Protein AF-A0A7G2D467-F1 (afdb_monomer_lite)

Foldseek 3Di:
DPPPVLVVLVVVCCVPPVDDDWAQAFPPPRQDRPQARSVPGDHDDPPDDDPVDPDDDPDRDRDRPPPPFDFPDDDDDAFKWFFQDWDADPPQGIWTWIFGLAQRWIFIFDFDDDDHDGLDMFTDDPDDGPTTPHTPDTDAPVPDDPSSVVCQLVSLLVSCVVPFVLVLLCLLPFAADPVGTPLVLFPPDDPVLVVQSVVVSVVDRDDGQVSCCVRRVDNSSNRVSVSSVCCRHVVDQEDAGHDDRRDPRHDYDDSD

Sequence (256 aa):
MGHSKEFGRSLRAYREFGISGQRKRCSTCLWYLNGFCLKWDGKRKPNHWCSSYSRKPQGVRFIVNNPAAKPCGPKMYEEYGYILDVIADRESGVIAQIIGESYFKLFEVSIIGESISVGDRVYIGKENRDVVQYIRRTIHYENLTKNSKFWLPFVLGNIVRNQEEIFIKFFNTVGQLPTKHGLLLLAKVQMRDLDKFLEERQKRPFESYFDIIMRTGIPVIDAITNRIILEIAKKPRYYLFVRPKDCTKMKMINFY

InterPro domains:
  IPR007003 Protein of unknown function DUF655 [PF04919] (79-243)
  IPR007003 Protein of unknown function DUF655 [PTHR40734] (74-245)
  IPR012340 Nucleic acid-binding, OB-fold [G3DSA:2.40.50.140] (78-139)

Organism: NCBI:txid2016373

Secondary structure (DSSP, 8-state):
--THHHHHHHHHHHHHH---S-----TTTS-EETTEETTTTEE--TTPPPTT-SS--TT-------------SS-PPPSEEEEEEEEEETTTEEEEEEEESSS--EEEEEE-SS---TT-EEE-SSS--SSEEEEEEE--GGGS-HHHHHHHHHHHHHHHHHTHHHHHHHHHH--B-SSSBGGGGSTT--HHHHHHHHHHHHHS---SHHHHHHHH---HHHHHHHHHHHHHHH--SEESSSPPS--SS-EE----

Structure (mmCIF, N/CA/C/O backbone):
data_AF-A0A7G2D467-F1
#
_entry.id   AF-A0A7G2D467-F1
#
loop_
_atom_site.group_PDB
_atom_site.id
_atom_site.type_symbol
_atom_site.label_atom_id
_atom_site.label_alt_id
_atom_site.label_comp_id
_atom_site.label_asym_id
_atom_site.label_entity_id
_atom_site.label_seq_id
_atom_site.pdbx_PDB_ins_code
_atom_site.Cartn_x
_atom_site.Cartn_y
_atom_site.Cartn_z
_atom_site.occupancy
_atom_site.B_iso_or_equiv
_atom_site.auth_seq_id
_atom_site.auth_comp_id
_atom_site.auth_asym_id
_atom_site.auth_atom_id
_atom_site.pdbx_PDB_model_num
ATOM 1 N N . MET A 1 1 ? 5.719 -50.866 23.170 1.00 36.03 1 MET A N 1
ATOM 2 C CA . MET A 1 1 ? 5.673 -49.833 24.233 1.00 36.03 1 MET A CA 1
ATOM 3 C C . MET A 1 1 ? 7.063 -49.216 24.391 1.00 36.03 1 MET A C 1
ATOM 5 O O . MET A 1 1 ? 7.920 -49.841 24.993 1.00 36.03 1 MET A O 1
ATOM 9 N N . GLY A 1 2 ? 7.339 -48.049 23.798 1.00 32.72 2 GLY A N 1
ATOM 10 C CA . GLY A 1 2 ? 8.699 -47.470 23.825 1.00 32.72 2 GLY A CA 1
ATOM 11 C C . GLY A 1 2 ? 8.817 -46.009 23.376 1.00 32.72 2 GLY A C 1
ATOM 12 O O . GLY A 1 2 ? 9.694 -45.301 23.854 1.00 32.72 2 GLY A O 1
ATOM 13 N N . HIS A 1 3 ? 7.888 -45.509 22.556 1.00 28.86 3 HIS A N 1
ATOM 14 C CA . HIS A 1 3 ? 7.965 -44.148 22.006 1.00 28.86 3 HIS A CA 1
ATOM 15 C C . HIS A 1 3 ? 7.498 -43.015 22.942 1.00 28.86 3 HIS A C 1
ATOM 17 O O . HIS A 1 3 ? 7.785 -41.850 22.679 1.00 28.86 3 HIS A O 1
ATOM 23 N N . SER A 1 4 ? 6.832 -43.308 24.066 1.00 30.27 4 SER A N 1
ATOM 24 C CA . SER A 1 4 ? 6.330 -42.264 24.981 1.00 30.27 4 SER A CA 1
ATOM 25 C C . SER A 1 4 ? 7.395 -41.686 25.925 1.00 30.27 4 SER A C 1
ATOM 27 O O . SER A 1 4 ? 7.228 -40.579 26.437 1.00 30.27 4 SER A O 1
ATOM 29 N N . LYS A 1 5 ? 8.521 -42.384 26.138 1.00 35.81 5 LYS A N 1
ATOM 30 C CA . LYS A 1 5 ? 9.594 -41.919 27.039 1.00 35.81 5 LYS A CA 1
ATOM 31 C C . LYS A 1 5 ? 10.546 -40.907 26.385 1.00 35.81 5 LYS A C 1
ATOM 33 O O . LYS A 1 5 ? 11.132 -40.100 27.103 1.00 35.81 5 LYS A O 1
ATOM 38 N N . GLU A 1 6 ? 10.680 -40.898 25.057 1.00 34.84 6 GLU A N 1
ATOM 39 C CA . GLU A 1 6 ? 11.572 -39.967 24.338 1.00 34.84 6 GLU A CA 1
ATOM 40 C C . GLU A 1 6 ? 11.021 -38.534 24.298 1.00 34.84 6 GLU A C 1
ATOM 42 O O . GLU A 1 6 ? 11.765 -37.573 24.506 1.00 34.84 6 GLU A O 1
ATOM 47 N N . PHE A 1 7 ? 9.703 -38.377 24.129 1.00 32.53 7 PHE A N 1
ATOM 48 C CA . PHE A 1 7 ? 9.060 -37.059 24.137 1.00 32.53 7 PHE A CA 1
ATOM 49 C C . PHE A 1 7 ? 9.117 -36.395 25.521 1.00 32.53 7 PHE A C 1
ATOM 51 O O . PHE A 1 7 ? 9.442 -35.210 25.622 1.00 32.53 7 PHE A O 1
ATOM 58 N N . GLY A 1 8 ? 8.903 -37.164 26.597 1.00 32.66 8 GLY A N 1
ATOM 59 C CA . GLY A 1 8 ? 8.933 -36.648 27.971 1.00 32.66 8 GLY A CA 1
ATOM 60 C C . GLY A 1 8 ? 10.301 -36.112 28.418 1.00 32.66 8 GLY A C 1
ATOM 61 O O . GLY A 1 8 ? 10.369 -35.131 29.158 1.00 32.66 8 GLY A O 1
ATOM 62 N N . ARG A 1 9 ? 11.404 -36.696 27.930 1.00 38.38 9 ARG A N 1
ATOM 63 C CA . ARG A 1 9 ? 12.773 -36.303 28.324 1.00 38.38 9 ARG A CA 1
ATOM 64 C C . ARG A 1 9 ? 13.219 -34.981 27.697 1.00 38.38 9 ARG A C 1
ATOM 66 O O . ARG A 1 9 ? 13.854 -34.170 28.365 1.00 38.38 9 ARG A O 1
ATOM 73 N N . SER A 1 10 ? 12.808 -34.712 26.455 1.00 42.25 10 SER A N 1
ATOM 74 C CA . SER A 1 10 ? 13.082 -33.427 25.795 1.00 42.25 10 SER A CA 1
ATOM 75 C C . SER A 1 10 ? 12.360 -32.247 26.463 1.00 42.25 10 SER A C 1
ATOM 77 O O . SER A 1 10 ? 12.925 -31.161 26.577 1.00 42.25 10 SER A O 1
ATOM 79 N N . LEU A 1 11 ? 11.149 -32.471 26.981 1.00 39.41 11 LEU A N 1
ATOM 80 C CA . LEU A 1 11 ? 10.353 -31.464 27.689 1.00 39.41 11 LEU A CA 1
ATOM 81 C C . LEU A 1 11 ? 10.931 -31.092 29.063 1.00 39.41 11 LEU A C 1
ATOM 83 O O . LEU A 1 11 ? 10.857 -29.925 29.448 1.00 39.41 11 LEU A O 1
ATOM 87 N N . ARG A 1 12 ? 11.548 -32.045 29.779 1.00 39.75 12 ARG A N 1
ATOM 88 C CA . ARG A 1 12 ? 12.189 -31.785 31.082 1.00 39.75 12 ARG A CA 1
ATOM 89 C C . ARG A 1 12 ? 13.395 -30.848 30.940 1.00 39.75 12 ARG A C 1
ATOM 91 O O . ARG A 1 12 ? 13.457 -29.840 31.634 1.00 39.75 12 ARG A O 1
ATOM 98 N N . ALA A 1 13 ? 14.258 -31.088 29.951 1.00 37.19 13 ALA A N 1
ATOM 99 C CA . ALA A 1 13 ? 15.398 -30.212 29.657 1.00 37.19 13 ALA A CA 1
ATOM 100 C C . ALA A 1 13 ? 14.976 -28.799 29.195 1.00 37.19 13 ALA A C 1
ATOM 102 O O . ALA A 1 13 ? 15.649 -27.817 29.505 1.00 37.19 13 ALA A O 1
ATOM 103 N N . TYR A 1 14 ? 13.845 -28.679 28.485 1.00 41.56 14 TYR A N 1
ATOM 104 C CA . TYR A 1 14 ? 13.273 -27.381 28.098 1.00 41.56 14 TYR A CA 1
ATOM 105 C C . TYR A 1 14 ? 12.750 -26.581 29.302 1.00 41.56 14 TYR A C 1
ATOM 107 O O . TYR A 1 14 ? 12.901 -25.360 29.322 1.00 41.56 14 TYR A O 1
ATOM 115 N N . ARG A 1 15 ? 12.144 -27.255 30.290 1.00 41.25 15 ARG A N 1
ATOM 116 C CA . ARG A 1 15 ? 11.607 -26.622 31.506 1.00 41.25 15 ARG A CA 1
ATOM 117 C C . ARG A 1 15 ? 12.688 -26.255 32.524 1.00 41.25 15 ARG A C 1
ATOM 119 O O . ARG A 1 15 ? 12.571 -25.206 33.139 1.00 41.25 15 ARG A O 1
ATOM 126 N N . GLU A 1 16 ? 13.723 -27.079 32.686 1.00 39.25 16 GLU A N 1
ATOM 127 C CA . GLU A 1 16 ? 14.750 -26.868 33.720 1.00 39.25 16 GLU A CA 1
ATOM 128 C C . GLU A 1 16 ? 15.800 -25.810 33.353 1.00 39.25 16 GLU A C 1
ATOM 130 O O . GLU A 1 16 ? 16.304 -25.132 34.242 1.00 39.25 16 GLU A O 1
ATOM 135 N N . PHE A 1 17 ? 16.127 -25.629 32.067 1.00 39.19 17 PHE A N 1
ATOM 136 C CA . PHE A 1 17 ? 17.252 -24.766 31.667 1.00 39.19 17 PHE A CA 1
ATOM 137 C C . PHE A 1 17 ? 16.860 -23.495 30.904 1.00 39.19 17 PHE A C 1
ATOM 139 O O . PHE A 1 17 ? 17.725 -22.665 30.645 1.00 39.19 17 PHE A O 1
ATOM 146 N N . GLY A 1 18 ? 15.585 -23.313 30.537 1.00 37.44 18 GLY A N 1
ATOM 147 C CA . GLY A 1 18 ? 15.086 -22.040 29.996 1.00 37.44 18 GLY A CA 1
ATOM 148 C C . GLY A 1 18 ? 15.789 -21.536 28.723 1.00 37.44 18 GLY A C 1
ATOM 149 O O . GLY A 1 18 ? 15.909 -20.330 28.527 1.00 37.44 18 GLY A O 1
ATOM 150 N N . ILE A 1 19 ? 16.276 -22.423 27.847 1.00 42.59 19 ILE A N 1
ATOM 151 C CA . ILE A 1 19 ? 17.076 -22.023 26.674 1.00 42.59 19 ILE A CA 1
ATOM 152 C C . ILE A 1 19 ? 16.222 -22.012 25.398 1.00 42.59 19 ILE A C 1
ATOM 154 O O . ILE A 1 19 ? 16.073 -23.023 24.706 1.00 42.59 19 ILE A O 1
ATOM 158 N N . SER A 1 20 ? 15.695 -20.841 25.035 1.00 39.03 20 SER A N 1
ATOM 159 C CA . SER A 1 20 ? 15.140 -20.571 23.704 1.00 39.03 20 SER A CA 1
ATOM 160 C C . SER A 1 20 ? 16.214 -19.963 22.794 1.00 39.03 20 SER A C 1
ATOM 162 O O . SER A 1 20 ? 16.404 -18.751 22.776 1.00 39.03 20 SER A O 1
ATOM 164 N N . GLY A 1 21 ? 16.917 -20.780 22.008 1.00 43.16 21 GLY A N 1
ATOM 165 C CA . GLY A 1 21 ? 17.781 -20.248 20.948 1.00 43.16 21 GLY A CA 1
ATOM 166 C C . GLY A 1 21 ? 18.977 -21.124 20.598 1.00 43.16 21 GLY A C 1
ATOM 167 O O . GLY A 1 21 ? 19.736 -21.527 21.465 1.00 43.16 21 GLY A O 1
ATOM 168 N N . GLN A 1 22 ? 19.137 -21.373 19.295 1.00 42.12 22 GLN A N 1
ATOM 169 C CA . GLN A 1 22 ? 20.261 -22.054 18.632 1.00 42.12 22 GLN A CA 1
ATOM 170 C C . GLN A 1 22 ? 20.475 -23.540 18.988 1.00 42.12 22 GLN A C 1
ATOM 172 O O . GLN A 1 22 ? 21.251 -23.920 19.859 1.00 42.12 22 GLN A O 1
ATOM 177 N N . ARG A 1 23 ? 19.836 -24.430 18.212 1.00 43.94 23 ARG A N 1
ATOM 178 C CA . ARG A 1 23 ? 20.120 -25.875 18.240 1.00 43.94 23 ARG A CA 1
ATOM 179 C C . ARG A 1 23 ? 21.421 -26.169 17.477 1.00 43.94 23 ARG A C 1
ATOM 181 O O . ARG A 1 23 ? 21.374 -26.362 16.265 1.00 43.94 23 ARG A O 1
ATOM 188 N N . LYS A 1 24 ? 22.570 -26.244 18.156 1.00 43.62 24 LYS A N 1
ATOM 189 C CA . LYS A 1 24 ? 23.800 -26.822 17.575 1.00 43.62 24 LYS A CA 1
ATOM 190 C C . LYS A 1 24 ? 23.672 -28.344 17.519 1.00 43.62 24 LYS A C 1
ATOM 192 O O . LYS A 1 24 ? 23.976 -29.001 18.504 1.00 43.62 24 LYS A O 1
ATOM 197 N N . ARG A 1 25 ? 23.218 -28.910 16.398 1.00 46.19 25 ARG A N 1
ATOM 198 C CA . ARG A 1 25 ? 23.113 -30.370 16.233 1.00 46.19 25 ARG A CA 1
ATOM 199 C C . ARG A 1 25 ? 24.411 -30.945 15.657 1.00 46.19 25 ARG A C 1
ATOM 201 O O . ARG A 1 25 ? 25.033 -30.331 14.798 1.00 46.19 25 ARG A O 1
ATOM 208 N N . CYS A 1 26 ? 24.806 -32.134 16.109 1.00 44.69 26 CYS A N 1
ATOM 209 C CA . CYS A 1 26 ? 25.861 -32.914 15.456 1.00 44.69 26 CYS A CA 1
ATOM 210 C C . CYS A 1 26 ? 25.372 -33.353 14.065 1.00 44.69 26 CYS A C 1
ATOM 212 O O . CYS A 1 26 ? 24.258 -33.867 13.959 1.00 44.69 26 CYS A O 1
ATOM 214 N N . SER A 1 27 ? 26.177 -33.166 13.017 1.00 43.97 27 SER A N 1
ATOM 215 C CA . SER A 1 27 ? 25.799 -33.481 11.628 1.00 43.97 27 SER A CA 1
ATOM 216 C C . SER A 1 27 ? 25.544 -34.972 11.386 1.00 43.97 27 SER A C 1
ATOM 218 O O . SER A 1 27 ? 24.828 -35.323 10.458 1.00 43.97 27 SER A O 1
ATOM 220 N N . THR A 1 28 ? 26.083 -35.846 12.238 1.00 41.00 28 THR A N 1
ATOM 221 C CA . THR A 1 28 ? 25.989 -37.303 12.074 1.00 41.00 28 THR A CA 1
ATOM 222 C C . THR A 1 28 ? 24.865 -37.929 12.896 1.00 41.00 28 THR A C 1
ATOM 224 O O . THR A 1 28 ? 24.264 -38.905 12.468 1.00 41.00 28 THR A O 1
ATOM 227 N N . CYS A 1 29 ? 24.573 -37.400 14.091 1.00 45.78 29 CYS A N 1
ATOM 228 C CA . CYS A 1 29 ? 23.594 -38.009 15.000 1.00 45.78 29 CYS A CA 1
ATOM 229 C C . CYS A 1 29 ? 22.490 -37.069 15.481 1.00 45.78 29 CYS A C 1
ATOM 231 O O . CYS A 1 29 ? 21.646 -37.519 16.230 1.00 45.78 29 CYS A O 1
ATOM 233 N N . LEU A 1 30 ? 22.471 -35.788 15.101 1.00 51.28 30 LEU A N 1
ATOM 234 C CA . LEU A 1 30 ? 21.409 -34.805 15.385 1.00 51.28 30 LEU A CA 1
ATOM 235 C C . LEU A 1 30 ? 21.061 -34.507 16.869 1.00 51.28 30 LEU A C 1
ATOM 237 O O . LEU A 1 30 ? 20.293 -33.578 17.115 1.00 51.28 30 LEU A O 1
ATOM 241 N N . TRP A 1 31 ? 21.645 -35.205 17.849 1.00 51.47 31 TRP A N 1
ATOM 242 C CA . TRP A 1 31 ? 21.234 -35.208 19.271 1.00 51.47 31 TRP A CA 1
ATOM 243 C C . TRP A 1 31 ? 22.213 -34.500 20.240 1.00 51.47 31 TRP A C 1
ATOM 245 O O . TRP A 1 31 ? 22.333 -34.872 21.408 1.00 51.47 31 TRP A O 1
ATOM 255 N N . TYR A 1 32 ? 22.921 -33.466 19.778 1.00 49.59 32 TYR A N 1
ATOM 256 C CA . TYR A 1 32 ? 23.753 -32.613 20.645 1.00 49.59 32 TYR A CA 1
ATOM 257 C C . TYR A 1 32 ? 23.072 -31.261 20.883 1.00 49.59 32 TYR A C 1
ATOM 259 O O . TYR A 1 32 ? 22.465 -30.713 19.964 1.00 49.59 32 TYR A O 1
ATOM 267 N N . LEU A 1 33 ? 23.156 -30.737 22.109 1.00 49.91 33 LEU A N 1
ATOM 268 C CA . LEU A 1 33 ? 22.698 -29.391 22.465 1.00 49.91 33 LEU A CA 1
ATOM 269 C C . LEU A 1 33 ? 23.623 -28.820 23.554 1.00 49.91 33 LEU A C 1
ATOM 271 O O . LEU A 1 33 ? 23.742 -29.414 24.618 1.00 49.91 33 LEU A O 1
ATOM 275 N N . ASN A 1 34 ? 24.311 -27.701 23.290 1.00 44.62 34 ASN A N 1
ATOM 276 C CA . ASN A 1 34 ? 25.149 -26.972 24.264 1.00 44.62 34 ASN A CA 1
ATOM 277 C C . ASN A 1 34 ? 26.070 -27.847 25.152 1.00 44.62 34 ASN A C 1
ATOM 279 O O . ASN A 1 34 ? 26.117 -27.687 26.366 1.00 44.62 34 ASN A O 1
ATOM 283 N N . GLY A 1 35 ? 26.814 -28.783 24.548 1.00 44.53 35 GLY A N 1
ATOM 284 C CA . GLY A 1 35 ? 27.767 -29.648 25.269 1.00 44.53 35 GLY A CA 1
ATOM 285 C C . GLY A 1 35 ? 27.144 -30.861 25.977 1.00 44.53 35 GLY A C 1
ATOM 286 O O . GLY A 1 35 ? 27.866 -31.658 26.576 1.00 44.53 35 GLY A O 1
ATOM 287 N N . PHE A 1 36 ? 25.826 -31.041 25.869 1.00 42.59 36 PHE A N 1
ATOM 288 C CA . PHE A 1 36 ? 25.085 -32.162 26.440 1.00 42.59 36 PHE A CA 1
ATOM 289 C C . PHE A 1 36 ? 24.672 -33.157 25.343 1.00 42.59 36 PHE A C 1
ATOM 291 O O . PHE A 1 36 ? 24.126 -32.767 24.304 1.00 42.59 36 PHE A O 1
ATOM 298 N N . CYS A 1 37 ? 24.954 -34.447 25.560 1.00 51.69 37 CYS A N 1
ATOM 299 C CA . CYS A 1 37 ? 24.557 -35.527 24.655 1.00 51.69 37 CYS A CA 1
ATOM 300 C C . CYS A 1 37 ? 23.221 -36.108 25.124 1.00 51.69 37 CYS A C 1
ATOM 302 O O . CYS A 1 37 ? 23.168 -36.877 26.082 1.00 51.69 37 CYS A O 1
ATOM 304 N N . LEU A 1 38 ? 22.145 -35.771 24.419 1.00 52.50 38 LEU A N 1
ATOM 305 C CA . LEU A 1 38 ? 20.778 -36.143 24.795 1.00 52.50 38 LEU A CA 1
ATOM 306 C C . LEU A 1 38 ? 20.468 -37.646 24.597 1.00 52.50 38 LEU A C 1
ATOM 308 O O . LEU A 1 38 ? 19.439 -38.123 25.057 1.00 52.50 38 LEU A O 1
ATOM 312 N N . LYS A 1 39 ? 21.356 -38.408 23.938 1.00 43.56 39 LYS A N 1
ATOM 313 C CA . LYS A 1 39 ? 21.246 -39.876 23.811 1.00 43.56 39 LYS A CA 1
ATOM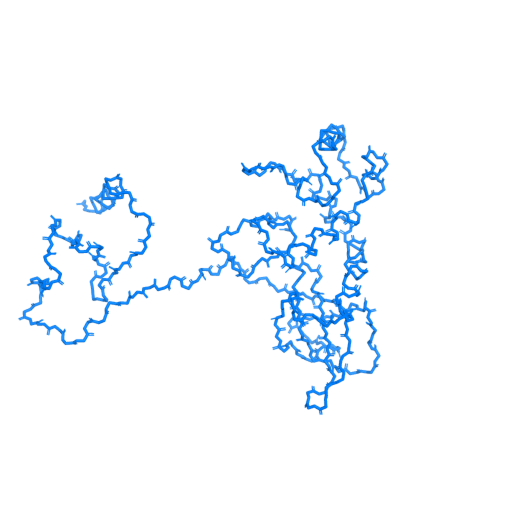 314 C C . LYS A 1 39 ? 21.687 -40.623 25.084 1.00 43.56 39 LYS A C 1
ATOM 316 O O . LYS A 1 39 ? 21.298 -41.769 25.265 1.00 43.56 39 LYS A O 1
ATOM 321 N N . TRP A 1 40 ? 22.502 -40.001 25.941 1.00 45.38 40 TRP A N 1
ATOM 322 C CA . TRP A 1 40 ? 23.152 -40.666 27.084 1.00 45.38 40 TRP A CA 1
ATOM 323 C C . TRP A 1 40 ? 22.993 -39.919 28.425 1.00 45.38 40 TRP A C 1
ATOM 325 O O . TRP A 1 40 ? 23.617 -40.328 29.395 1.00 45.38 40 TRP A O 1
ATOM 335 N N . ASP A 1 41 ? 22.194 -38.843 28.483 1.00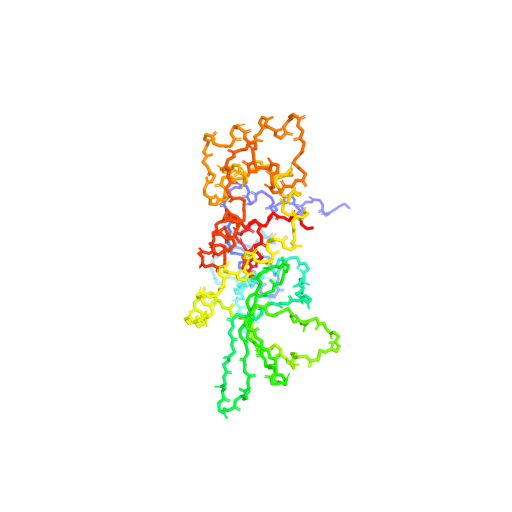 48.22 41 ASP A N 1
ATOM 336 C CA . ASP A 1 41 ? 21.906 -38.045 29.695 1.00 48.22 41 ASP A CA 1
ATOM 337 C C . ASP A 1 41 ? 23.152 -37.691 30.544 1.00 48.22 41 ASP A C 1
ATOM 339 O O . ASP A 1 41 ? 23.238 -37.989 31.733 1.00 48.22 41 ASP A O 1
ATOM 343 N N . GLY A 1 42 ? 24.148 -37.021 29.945 1.00 48.22 42 GLY A N 1
ATOM 344 C CA . GLY A 1 42 ? 25.339 -36.585 30.688 1.00 48.22 42 GLY A CA 1
ATOM 345 C C . GLY A 1 42 ? 26.152 -35.454 30.047 1.00 48.22 42 GLY A C 1
ATOM 346 O O . GLY A 1 42 ? 26.187 -35.293 28.821 1.00 48.22 42 GLY A O 1
ATOM 347 N N . LYS A 1 43 ? 26.851 -34.676 30.894 1.00 41.50 43 LYS A N 1
ATOM 348 C CA . LYS A 1 43 ? 27.819 -33.640 30.481 1.00 41.50 43 LYS A CA 1
ATOM 349 C C . LYS A 1 43 ? 29.078 -34.307 29.923 1.00 41.50 43 LYS A C 1
ATOM 351 O O . LYS A 1 43 ? 29.706 -35.108 30.608 1.00 41.50 43 LYS A O 1
ATOM 356 N N . ARG A 1 44 ? 29.500 -33.940 28.710 1.00 47.66 44 ARG A N 1
ATOM 357 C CA . ARG A 1 44 ? 30.823 -34.317 28.184 1.00 47.66 44 ARG A CA 1
ATOM 358 C C . ARG A 1 44 ? 31.684 -33.081 27.978 1.00 47.66 44 ARG A C 1
ATOM 360 O O . ARG A 1 44 ? 31.188 -32.031 27.579 1.00 47.66 44 ARG A O 1
ATOM 367 N N . LYS A 1 45 ? 32.991 -33.219 28.222 1.00 41.34 45 LYS A N 1
ATOM 368 C CA . LYS A 1 45 ? 33.969 -32.187 27.856 1.00 41.34 45 LYS A CA 1
ATOM 369 C C . LYS A 1 45 ? 33.901 -31.942 26.335 1.00 41.34 45 LYS A C 1
ATOM 371 O O . LYS A 1 45 ? 33.672 -32.909 25.602 1.00 41.34 45 LYS A O 1
ATOM 376 N N . PRO A 1 46 ? 34.146 -30.708 25.850 1.00 40.12 46 PRO A N 1
ATOM 377 C CA . PRO A 1 46 ? 33.958 -30.310 24.447 1.00 40.12 46 PRO A CA 1
ATOM 378 C C . PRO A 1 46 ? 34.650 -31.185 23.381 1.00 40.12 46 PRO A C 1
ATOM 380 O O . PRO A 1 46 ? 34.276 -31.114 22.217 1.00 40.12 46 PRO A O 1
ATOM 383 N N . ASN A 1 47 ? 35.601 -32.046 23.770 1.00 43.38 47 ASN A N 1
ATOM 384 C CA . ASN A 1 47 ? 36.449 -32.825 22.861 1.00 43.38 47 ASN A CA 1
ATOM 385 C C . ASN A 1 47 ? 36.293 -34.364 22.967 1.00 43.38 47 ASN A C 1
ATOM 387 O O . ASN A 1 47 ? 37.085 -35.090 22.363 1.00 43.38 47 ASN A O 1
ATOM 391 N N . HIS A 1 48 ? 35.306 -34.893 23.708 1.00 40.56 48 HIS A N 1
ATOM 392 C CA . HIS A 1 48 ? 35.085 -36.349 23.831 1.00 40.56 48 HIS A CA 1
ATOM 393 C C . HIS A 1 48 ? 34.045 -36.895 22.831 1.00 40.56 48 HIS A C 1
ATOM 395 O O . HIS A 1 48 ? 32.886 -36.483 22.830 1.00 40.56 48 HIS A O 1
ATOM 401 N N . TRP A 1 49 ? 34.444 -37.892 22.034 1.00 47.88 49 TRP A N 1
ATOM 402 C CA . TRP A 1 49 ? 33.668 -38.507 20.944 1.00 47.88 49 TRP A CA 1
ATOM 403 C C . TRP A 1 49 ? 32.688 -39.577 21.443 1.00 47.88 49 TRP A C 1
ATOM 405 O O . TRP A 1 49 ? 32.933 -40.221 22.463 1.00 47.88 49 TRP A O 1
ATOM 415 N N . CYS A 1 50 ? 31.563 -39.768 20.745 1.00 44.44 50 CYS A N 1
ATOM 416 C CA . CYS A 1 50 ? 30.561 -40.787 21.082 1.00 44.44 50 CYS A CA 1
ATOM 417 C C . CYS A 1 50 ? 31.172 -42.199 20.970 1.00 44.44 50 CYS A C 1
ATOM 419 O O . CYS A 1 50 ? 31.820 -42.498 19.973 1.00 44.44 50 CYS A O 1
ATOM 421 N N . SER A 1 51 ? 30.961 -43.067 21.967 1.00 41.16 51 SER A N 1
ATOM 422 C CA . SER A 1 51 ? 31.592 -44.400 22.056 1.00 41.16 51 SER A CA 1
ATOM 423 C C . SER A 1 51 ? 31.141 -45.391 20.977 1.00 41.16 51 SER A C 1
ATOM 425 O O . SER A 1 51 ? 31.724 -46.458 20.855 1.00 41.16 51 SER A O 1
ATOM 427 N N . SER A 1 52 ? 30.129 -45.047 20.175 1.00 39.88 52 SER A N 1
ATOM 428 C CA . SER A 1 52 ? 29.668 -45.868 19.051 1.00 39.88 52 SER A CA 1
ATOM 429 C C . SER A 1 52 ? 30.517 -45.719 17.781 1.00 39.88 52 SER A C 1
ATOM 431 O O . SER A 1 52 ? 30.175 -46.310 16.764 1.00 39.88 52 SER A O 1
ATOM 433 N N . TYR A 1 53 ? 31.582 -44.912 17.806 1.00 38.94 53 TYR A N 1
ATOM 434 C CA . TYR A 1 53 ? 32.537 -44.782 16.706 1.00 38.94 53 TYR A CA 1
ATOM 435 C C . TYR A 1 53 ? 33.928 -45.192 17.189 1.00 38.94 53 TYR A C 1
ATOM 437 O O . TYR A 1 53 ? 34.534 -44.504 18.007 1.00 38.94 53 TYR A O 1
ATOM 445 N N . SER A 1 54 ? 34.456 -46.293 16.651 1.00 39.84 54 SER A N 1
ATOM 446 C CA . SER A 1 54 ? 35.781 -46.820 17.011 1.00 39.84 54 SER A CA 1
ATOM 447 C C . SER A 1 54 ? 36.949 -45.944 16.520 1.00 39.84 54 SER A C 1
ATOM 449 O O . SER A 1 54 ? 38.093 -46.190 16.888 1.00 39.84 54 SER A O 1
ATOM 451 N N . ARG A 1 55 ? 36.696 -44.915 15.692 1.00 40.88 55 ARG A N 1
ATOM 452 C CA . ARG A 1 55 ? 37.695 -43.941 15.205 1.00 40.88 55 ARG A CA 1
ATOM 453 C C . ARG A 1 55 ? 37.083 -42.542 15.065 1.00 40.88 55 ARG A C 1
ATOM 455 O O . ARG A 1 55 ? 35.895 -42.423 14.778 1.00 40.88 55 ARG A O 1
ATOM 462 N N . LYS A 1 56 ? 37.898 -41.487 15.226 1.00 38.44 56 LYS A N 1
ATOM 463 C CA . LYS A 1 56 ? 37.524 -40.089 14.926 1.00 38.44 56 LYS A CA 1
ATOM 464 C C . LYS A 1 56 ? 37.191 -39.948 13.429 1.00 38.44 56 LYS A C 1
ATOM 466 O O . LYS A 1 56 ? 38.115 -40.090 12.628 1.00 38.44 56 LYS A O 1
ATOM 471 N N . PRO A 1 57 ? 35.953 -39.618 13.015 1.00 41.19 57 PRO A N 1
ATOM 472 C CA . PRO A 1 57 ? 35.718 -39.183 11.645 1.00 41.19 57 PRO A CA 1
ATOM 473 C C . PRO A 1 57 ? 36.397 -37.824 11.428 1.00 41.19 57 PRO A C 1
ATOM 475 O O . PRO A 1 57 ? 36.126 -36.846 12.130 1.00 41.19 57 PRO A O 1
ATOM 478 N N . GLN A 1 58 ? 37.328 -37.774 10.479 1.00 37.72 58 GLN A N 1
ATOM 479 C CA . GLN A 1 58 ? 37.952 -36.529 10.043 1.00 37.72 58 GLN A CA 1
ATOM 480 C C . GLN A 1 58 ? 36.895 -35.676 9.321 1.00 37.72 58 GLN A C 1
ATOM 482 O O . GLN A 1 58 ? 36.197 -36.170 8.441 1.00 37.72 58 GLN A O 1
ATOM 487 N N . GLY A 1 59 ? 36.747 -34.404 9.707 1.00 43.75 59 GLY A N 1
ATOM 488 C CA . GLY A 1 59 ? 35.897 -33.449 8.979 1.00 43.75 59 GLY A CA 1
ATOM 489 C C . GLY A 1 59 ? 34.480 -33.198 9.518 1.00 43.75 59 GLY A C 1
ATOM 490 O O . GLY A 1 59 ? 33.649 -32.661 8.787 1.00 43.75 59 GLY A O 1
ATOM 491 N N . VAL A 1 60 ? 34.169 -33.509 10.784 1.00 39.88 60 VAL A N 1
ATOM 492 C CA . VAL A 1 60 ? 32.865 -33.133 11.373 1.00 39.88 60 VAL A CA 1
ATOM 493 C C . VAL A 1 60 ? 32.790 -31.613 11.579 1.00 39.88 60 VAL A C 1
ATOM 495 O O . VAL A 1 60 ? 33.248 -31.081 12.588 1.00 39.88 60 VAL A O 1
ATOM 498 N N . ARG A 1 61 ? 32.192 -30.896 10.622 1.00 36.19 61 ARG A N 1
ATOM 499 C CA . ARG A 1 61 ? 31.797 -29.490 10.792 1.00 36.19 61 ARG A CA 1
ATOM 500 C C . ARG A 1 61 ? 30.456 -29.424 11.524 1.00 36.19 61 ARG A C 1
ATOM 502 O O . ARG A 1 61 ? 29.472 -30.025 11.094 1.00 36.19 61 ARG A O 1
ATOM 509 N N . PHE A 1 62 ? 30.403 -28.670 12.621 1.00 37.22 62 PHE A N 1
ATOM 510 C CA . PHE A 1 62 ? 29.139 -28.299 13.254 1.00 37.22 62 PHE A CA 1
ATOM 511 C C . PHE A 1 62 ? 28.410 -27.321 12.335 1.00 37.22 62 PHE A C 1
ATOM 513 O O . PHE A 1 62 ? 28.833 -26.177 12.179 1.00 37.22 62 PHE A O 1
ATOM 520 N N . ILE A 1 63 ? 27.319 -27.769 11.715 1.00 36.91 63 ILE A N 1
ATOM 521 C CA . ILE A 1 63 ? 26.456 -26.887 10.934 1.00 36.91 63 ILE A CA 1
ATOM 522 C C . ILE A 1 63 ? 25.688 -26.032 11.940 1.00 36.91 63 ILE A C 1
ATOM 524 O O . ILE A 1 63 ? 24.782 -26.505 12.632 1.00 36.91 63 ILE A O 1
ATOM 528 N N . VAL A 1 64 ? 26.059 -24.756 12.046 1.00 38.56 64 VAL A N 1
ATOM 529 C CA . VAL A 1 64 ? 25.133 -23.757 12.569 1.00 38.56 64 VAL A CA 1
ATOM 530 C C . VAL A 1 64 ? 24.040 -23.681 11.519 1.00 38.56 64 VAL A C 1
ATOM 532 O O . VAL A 1 64 ? 24.230 -23.076 10.468 1.00 38.56 64 VAL A O 1
ATOM 535 N N . ASN A 1 65 ? 22.913 -24.349 11.766 1.00 40.72 65 ASN A N 1
ATOM 536 C CA . ASN A 1 65 ? 21.697 -24.064 11.024 1.00 40.72 65 ASN A CA 1
ATOM 537 C C . ASN A 1 65 ? 21.362 -22.609 11.344 1.00 40.72 65 ASN A C 1
ATOM 539 O O . ASN A 1 65 ? 20.682 -22.336 12.333 1.00 40.72 65 ASN A O 1
ATOM 543 N N . ASN A 1 66 ? 21.895 -21.679 10.553 1.00 43.50 66 ASN A N 1
ATOM 544 C CA . ASN A 1 66 ? 21.341 -20.348 10.469 1.00 43.50 66 ASN A CA 1
ATOM 545 C C . ASN A 1 66 ? 19.912 -20.596 9.985 1.00 43.50 66 ASN A C 1
ATOM 547 O O . ASN A 1 66 ? 19.753 -21.174 8.905 1.00 43.50 66 ASN A O 1
ATOM 551 N N . PRO A 1 67 ? 18.873 -20.335 10.796 1.00 41.66 67 PRO A N 1
ATOM 552 C CA . PRO A 1 67 ? 17.518 -20.554 10.350 1.00 41.66 67 PRO A CA 1
ATOM 553 C C . PRO A 1 67 ? 17.269 -19.498 9.279 1.00 41.66 67 PRO A C 1
ATOM 555 O O . PRO A 1 67 ? 16.834 -18.393 9.591 1.00 41.66 67 PRO A O 1
ATOM 558 N N . ALA A 1 68 ? 17.585 -19.830 8.024 1.00 42.69 68 ALA A N 1
ATOM 559 C CA . ALA A 1 68 ? 17.026 -19.155 6.872 1.00 42.69 68 ALA A CA 1
ATOM 560 C C . ALA A 1 68 ? 15.539 -19.019 7.186 1.00 42.69 68 ALA A C 1
ATOM 562 O O . ALA A 1 68 ? 14.869 -20.021 7.465 1.00 42.69 68 ALA A O 1
ATOM 563 N N . ALA A 1 69 ? 15.101 -17.768 7.333 1.00 46.22 69 ALA A N 1
ATOM 564 C CA . ALA A 1 69 ? 13.778 -17.418 7.804 1.00 4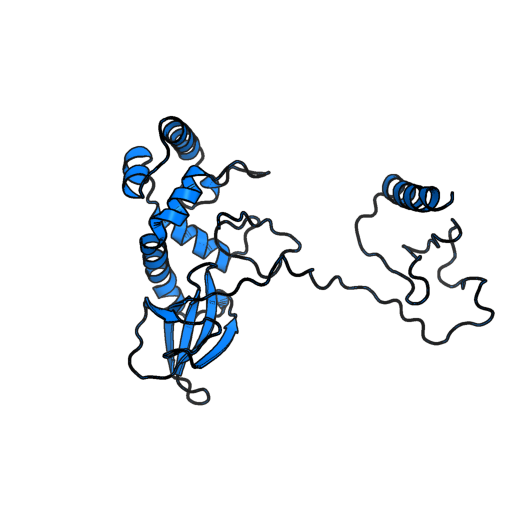6.22 69 ALA A CA 1
ATOM 565 C C . ALA A 1 69 ? 12.765 -18.315 7.090 1.00 46.22 69 ALA A C 1
ATOM 567 O O . ALA A 1 69 ? 12.711 -18.318 5.860 1.00 46.22 69 ALA A O 1
ATOM 568 N N . LYS A 1 70 ? 12.022 -19.142 7.843 1.00 44.16 70 LYS A N 1
ATOM 569 C CA . LYS A 1 70 ? 10.973 -19.969 7.238 1.00 44.16 70 LYS A CA 1
ATOM 570 C C . LYS A 1 70 ? 10.079 -19.031 6.416 1.00 44.16 70 LYS A C 1
ATOM 572 O O . LYS A 1 70 ? 9.608 -18.045 6.991 1.00 44.16 70 LYS A O 1
ATOM 577 N N . PRO A 1 71 ? 9.863 -19.295 5.113 1.00 48.56 71 PRO A N 1
ATOM 578 C CA . PRO A 1 71 ? 8.994 -18.457 4.309 1.00 48.56 71 PRO A CA 1
ATOM 579 C C . PRO A 1 71 ? 7.607 -18.472 4.943 1.00 48.56 71 PRO A C 1
ATOM 581 O O . PRO A 1 71 ? 7.061 -19.520 5.294 1.00 48.56 71 PRO A O 1
ATOM 584 N N . CYS A 1 72 ? 7.071 -17.285 5.171 1.00 52.34 72 CYS A N 1
ATOM 585 C CA . CYS A 1 72 ? 5.751 -17.113 5.743 1.00 52.34 72 CYS A CA 1
ATOM 586 C C . CYS A 1 72 ? 4.702 -17.497 4.724 1.00 52.34 72 CYS A C 1
ATOM 588 O O . CYS A 1 72 ? 4.454 -16.745 3.783 1.00 52.34 72 CYS A O 1
ATOM 590 N N . GLY A 1 73 ? 4.068 -18.642 4.959 1.00 57.50 73 GLY A N 1
ATOM 591 C CA . GLY A 1 73 ? 2.882 -19.081 4.239 1.00 57.50 73 GLY A CA 1
ATOM 592 C C . GLY A 1 73 ? 3.088 -19.282 2.731 1.00 57.50 73 GLY A C 1
ATOM 593 O O . GLY A 1 73 ? 4.218 -19.247 2.235 1.00 57.50 73 GLY A O 1
ATOM 594 N N . PRO A 1 74 ? 1.992 -19.506 1.989 1.00 62.47 74 PRO A N 1
ATOM 595 C CA . PRO A 1 74 ? 2.047 -19.638 0.539 1.00 62.47 74 PRO A CA 1
ATOM 596 C C . PRO A 1 74 ? 2.596 -18.355 -0.101 1.00 62.47 74 PRO A C 1
ATOM 598 O O . PRO A 1 74 ? 2.307 -17.243 0.357 1.00 62.47 74 PRO A O 1
ATOM 601 N N . LYS A 1 75 ? 3.398 -18.514 -1.163 1.00 66.12 75 LYS A N 1
ATOM 602 C CA . LYS A 1 75 ? 3.857 -17.397 -1.997 1.00 66.12 75 LYS A CA 1
ATOM 603 C C . LYS A 1 75 ? 2.634 -16.763 -2.658 1.00 66.12 75 LYS A C 1
ATOM 605 O O . LYS A 1 75 ? 2.044 -17.359 -3.549 1.00 66.12 75 LYS A O 1
ATOM 610 N N . MET A 1 76 ? 2.275 -15.566 -2.210 1.00 71.75 76 MET A N 1
ATOM 611 C CA . MET A 1 76 ? 1.243 -14.752 -2.848 1.00 71.75 76 MET A CA 1
ATOM 612 C C . MET A 1 76 ? 1.873 -13.885 -3.934 1.00 71.75 76 MET A C 1
ATOM 614 O O . MET A 1 76 ? 2.900 -13.232 -3.697 1.00 71.75 76 MET A O 1
ATOM 618 N N . TYR A 1 77 ? 1.270 -13.917 -5.115 1.00 83.62 77 TYR A N 1
ATOM 619 C CA . TYR A 1 77 ? 1.671 -13.142 -6.281 1.00 83.62 77 TYR A CA 1
ATOM 620 C C . TYR A 1 77 ? 0.741 -11.943 -6.424 1.00 83.62 77 TYR A C 1
ATOM 622 O O . TYR A 1 77 ? -0.394 -11.989 -5.968 1.00 83.62 77 TYR A O 1
ATOM 630 N N . GLU A 1 78 ? 1.263 -10.868 -6.997 1.00 89.81 78 GLU A N 1
ATOM 631 C CA . GLU A 1 78 ? 0.445 -9.728 -7.406 1.00 89.81 78 GLU A CA 1
ATOM 632 C C . GLU A 1 78 ? 0.003 -10.007 -8.841 1.00 89.81 78 GLU A C 1
ATOM 634 O O . GLU A 1 78 ? 0.820 -10.464 -9.645 1.00 89.81 78 GLU A O 1
ATOM 639 N N . GLU A 1 79 ? -1.268 -9.778 -9.147 1.00 92.44 79 GLU A N 1
ATOM 640 C CA . GLU A 1 79 ? -1.796 -9.942 -10.507 1.00 92.44 79 GLU A CA 1
ATOM 641 C C . GLU A 1 79 ? -1.754 -8.631 -11.283 1.00 92.44 79 GLU A C 1
ATOM 643 O O . GLU A 1 79 ? -1.429 -8.626 -12.467 1.00 92.44 79 GLU A O 1
ATOM 648 N N . TYR A 1 80 ? -1.993 -7.516 -10.595 1.00 94.62 80 TYR A N 1
ATOM 649 C CA . TYR A 1 80 ? -1.974 -6.174 -11.158 1.00 94.62 80 TYR A CA 1
ATOM 650 C C . TYR A 1 80 ? -1.070 -5.252 -10.345 1.00 94.62 80 TYR A C 1
ATOM 652 O O . TYR A 1 80 ? -0.820 -5.469 -9.154 1.00 94.62 80 TYR A O 1
ATOM 660 N N . GLY A 1 81 ? -0.586 -4.205 -10.999 1.00 95.44 81 GLY A N 1
ATOM 661 C CA . GLY A 1 81 ? 0.118 -3.107 -10.358 1.00 95.44 81 GLY A CA 1
ATOM 662 C C . GLY A 1 81 ? -0.179 -1.778 -11.036 1.00 95.44 81 GLY A C 1
ATOM 663 O O . GLY A 1 81 ? -0.743 -1.744 -12.123 1.00 95.44 81 GLY A O 1
ATOM 664 N N . TYR A 1 82 ? 0.202 -0.688 -10.384 1.00 97.12 82 TYR A N 1
ATOM 665 C CA . TYR A 1 82 ? 0.023 0.672 -10.876 1.00 97.12 82 TYR A CA 1
ATOM 666 C C . TYR A 1 82 ? 1.374 1.339 -11.091 1.00 97.12 82 TYR A C 1
ATOM 668 O O . TYR A 1 82 ? 2.279 1.196 -10.260 1.00 97.12 82 TYR A O 1
ATOM 676 N N . ILE A 1 83 ? 1.502 2.075 -12.192 1.00 96.69 83 ILE A N 1
ATOM 677 C CA . ILE A 1 83 ? 2.732 2.774 -12.570 1.00 96.69 83 ILE A CA 1
ATOM 678 C C . ILE A 1 83 ? 2.956 3.972 -11.646 1.00 96.69 83 ILE A C 1
ATOM 680 O O . ILE A 1 83 ? 2.074 4.810 -11.475 1.00 96.69 83 ILE A O 1
ATOM 684 N N . LEU A 1 84 ? 4.144 4.059 -11.048 1.00 97.12 84 LEU A N 1
ATOM 685 C CA . LEU A 1 84 ? 4.576 5.190 -10.220 1.00 97.12 84 LEU A CA 1
ATOM 686 C C . LEU A 1 84 ? 5.493 6.145 -10.984 1.00 97.12 84 LEU A C 1
ATOM 688 O O . LEU A 1 84 ? 5.459 7.349 -10.744 1.00 97.12 84 LEU A O 1
ATOM 692 N N . ASP A 1 85 ? 6.335 5.603 -11.862 1.00 95.94 85 ASP A N 1
ATOM 693 C CA . ASP A 1 85 ? 7.312 6.359 -12.643 1.00 95.94 85 ASP A CA 1
ATOM 694 C C . ASP A 1 85 ? 7.790 5.537 -13.840 1.00 95.94 85 ASP A C 1
ATOM 696 O O . ASP A 1 85 ? 7.873 4.307 -13.749 1.00 95.94 85 ASP A O 1
ATOM 700 N N . VAL A 1 86 ? 8.144 6.226 -14.925 1.00 93.50 86 VAL A N 1
ATOM 701 C CA . VAL A 1 86 ? 8.696 5.639 -16.150 1.00 93.50 86 VAL A CA 1
ATOM 702 C C . VAL A 1 86 ? 10.071 6.249 -16.399 1.00 93.50 86 VAL A C 1
ATOM 704 O O . VAL A 1 86 ? 10.239 7.462 -16.473 1.00 93.50 86 VAL A O 1
ATOM 707 N N . ILE A 1 87 ? 11.072 5.386 -16.504 1.00 91.25 87 ILE A N 1
ATOM 708 C CA . ILE A 1 87 ? 12.489 5.717 -16.539 1.00 91.25 87 ILE A CA 1
ATOM 709 C C . ILE A 1 87 ? 13.064 5.131 -17.827 1.00 91.25 87 ILE A C 1
ATOM 711 O O . ILE A 1 87 ? 13.095 3.915 -18.004 1.00 91.25 87 ILE A O 1
ATOM 715 N N . ALA A 1 88 ? 13.552 5.987 -18.719 1.00 85.94 88 ALA A N 1
ATOM 716 C CA . ALA A 1 88 ? 14.317 5.537 -19.873 1.00 85.94 88 ALA A CA 1
ATOM 717 C C . ALA A 1 88 ? 15.749 5.199 -19.435 1.00 85.94 88 ALA A C 1
ATOM 719 O O . ALA A 1 88 ? 16.488 6.081 -18.992 1.00 85.94 88 ALA A O 1
ATOM 720 N N . ASP A 1 89 ? 16.139 3.932 -19.554 1.00 79.25 89 ASP A N 1
ATOM 721 C CA . ASP A 1 89 ? 17.511 3.484 -19.351 1.00 79.25 89 ASP A CA 1
ATOM 722 C C . ASP A 1 89 ? 18.187 3.220 -20.700 1.00 79.25 89 ASP A C 1
ATOM 724 O O . ASP A 1 89 ? 17.626 2.589 -21.596 1.00 79.25 89 ASP A O 1
ATOM 728 N N . ARG A 1 90 ? 19.416 3.718 -20.853 1.00 69.75 90 ARG A N 1
ATOM 729 C CA . ARG A 1 90 ? 20.164 3.618 -22.115 1.00 69.75 90 ARG A CA 1
ATOM 730 C C . ARG A 1 90 ? 20.610 2.188 -22.409 1.00 69.75 90 ARG A C 1
ATOM 732 O O . ARG A 1 90 ? 20.767 1.840 -23.572 1.00 69.75 90 ARG A O 1
ATOM 739 N N . GLU A 1 91 ? 20.807 1.378 -21.370 1.00 71.75 91 GLU A N 1
ATOM 740 C CA . GLU A 1 91 ? 21.283 -0.004 -21.496 1.00 71.75 91 GLU A CA 1
ATOM 741 C C . GLU A 1 91 ? 20.146 -1.027 -21.392 1.00 71.75 91 GLU A C 1
ATOM 743 O O . GLU A 1 91 ? 20.155 -2.036 -22.094 1.00 71.75 91 GLU A O 1
ATOM 748 N N . SER A 1 92 ? 19.148 -0.773 -20.539 1.00 70.88 92 SER A N 1
ATOM 749 C CA . SER A 1 92 ? 18.066 -1.728 -20.257 1.00 70.88 92 SER A CA 1
ATOM 750 C C . SER A 1 92 ? 16.729 -1.401 -20.927 1.00 70.88 92 SER A C 1
ATOM 752 O O . SER A 1 92 ? 15.727 -2.048 -20.614 1.00 70.88 92 SER A O 1
ATOM 754 N N . GLY A 1 93 ? 16.685 -0.392 -21.797 1.00 84.25 93 GLY A N 1
ATOM 755 C CA . GLY A 1 93 ? 15.446 0.097 -22.396 1.00 84.25 93 GLY A CA 1
ATOM 756 C C . GLY A 1 93 ? 14.567 0.843 -21.391 1.00 84.25 93 GLY A C 1
ATOM 757 O O . GLY A 1 93 ? 15.051 1.436 -20.428 1.00 84.25 93 GLY A O 1
ATOM 758 N N . VAL A 1 94 ? 13.253 0.841 -21.606 1.00 90.50 94 VAL A N 1
ATOM 759 C CA . VAL A 1 94 ? 12.332 1.582 -20.740 1.00 90.50 94 VAL A CA 1
ATOM 760 C C . VAL A 1 94 ? 11.929 0.729 -19.533 1.00 90.50 94 VAL A C 1
ATOM 762 O O . VAL A 1 94 ? 11.479 -0.415 -19.648 1.00 90.50 94 VAL A O 1
ATOM 765 N N . ILE A 1 95 ? 12.119 1.292 -18.345 1.00 92.94 95 ILE A N 1
ATOM 766 C CA . ILE A 1 95 ? 11.837 0.679 -17.049 1.00 92.94 95 ILE A CA 1
ATOM 767 C C . ILE A 1 95 ? 10.704 1.459 -16.391 1.00 92.94 95 ILE A C 1
ATOM 769 O O . ILE A 1 95 ? 10.669 2.680 -16.466 1.00 92.94 95 ILE A O 1
ATOM 773 N N . ALA A 1 96 ? 9.822 0.782 -15.668 1.00 95.12 96 ALA A N 1
ATOM 774 C CA . ALA A 1 96 ? 8.867 1.433 -14.784 1.00 95.12 96 ALA A CA 1
ATOM 775 C C . ALA A 1 96 ? 9.035 0.963 -13.336 1.00 95.12 96 ALA A C 1
ATOM 777 O O . ALA A 1 96 ? 9.355 -0.200 -13.066 1.00 95.12 96 ALA A O 1
ATOM 778 N N . GLN A 1 97 ? 8.795 1.869 -12.390 1.00 96.88 97 GLN A N 1
ATOM 779 C CA . GLN A 1 97 ? 8.570 1.508 -10.992 1.00 96.88 97 GLN A CA 1
ATOM 780 C C . GLN A 1 97 ? 7.069 1.397 -10.755 1.00 96.88 97 GLN A C 1
ATOM 782 O O . GLN A 1 97 ? 6.316 2.291 -11.134 1.00 96.88 97 GLN A O 1
ATOM 787 N N . ILE A 1 98 ? 6.633 0.302 -10.134 1.00 97.12 98 ILE A N 1
ATOM 788 C CA . ILE A 1 98 ? 5.211 0.012 -9.922 1.00 97.12 98 ILE A CA 1
ATOM 789 C C . ILE A 1 98 ? 4.921 -0.414 -8.487 1.00 97.12 98 ILE A C 1
ATOM 791 O O . ILE A 1 98 ? 5.796 -0.937 -7.788 1.00 97.12 98 ILE A O 1
ATOM 795 N N . ILE A 1 99 ? 3.666 -0.249 -8.075 1.00 97.25 99 ILE A N 1
ATOM 796 C CA . ILE A 1 99 ? 3.120 -0.792 -6.830 1.00 97.25 99 ILE A CA 1
ATOM 797 C C . ILE A 1 99 ? 2.038 -1.829 -7.123 1.00 97.25 99 ILE A C 1
ATOM 799 O O . ILE A 1 99 ? 1.142 -1.585 -7.920 1.00 97.25 99 ILE A O 1
ATOM 803 N N . GLY A 1 100 ? 2.130 -2.994 -6.487 1.00 95.56 100 GLY A N 1
ATOM 804 C CA . GLY A 1 100 ? 1.132 -4.052 -6.582 1.00 95.56 100 GLY A CA 1
ATOM 805 C C . GLY A 1 100 ? -0.210 -3.638 -5.982 1.00 95.56 100 GLY A C 1
ATOM 806 O O . GLY A 1 100 ? -0.265 -2.873 -5.020 1.00 95.56 100 GLY A O 1
ATOM 807 N N . GLU A 1 101 ? -1.285 -4.152 -6.563 1.00 93.88 101 GLU A N 1
ATOM 808 C CA . GLU A 1 101 ? -2.653 -3.770 -6.224 1.00 93.88 101 GLU A CA 1
ATOM 809 C C . GLU A 1 101 ? -3.175 -4.432 -4.934 1.00 93.88 101 GLU A C 1
ATOM 811 O O . GLU A 1 101 ? -3.974 -3.822 -4.228 1.00 93.88 101 GLU A O 1
ATOM 816 N N . SER A 1 102 ? -2.736 -5.654 -4.603 1.00 90.62 102 SER A N 1
ATOM 817 C CA . SER A 1 102 ? -3.312 -6.441 -3.498 1.00 90.62 102 SER A CA 1
ATOM 818 C C . SER A 1 102 ? -2.437 -6.458 -2.246 1.00 90.62 102 SER A C 1
ATOM 820 O O . SER A 1 102 ? -2.940 -6.383 -1.126 1.00 90.62 102 SER A O 1
ATOM 822 N N . TYR A 1 103 ? -1.116 -6.576 -2.407 1.00 91.00 103 TYR A N 1
ATOM 823 C CA . TYR A 1 103 ? -0.174 -6.653 -1.280 1.00 91.00 103 TYR A CA 1
ATOM 824 C C . TYR A 1 103 ? 0.786 -5.467 -1.211 1.00 91.00 103 TYR A C 1
ATOM 826 O O . TYR A 1 103 ? 1.703 -5.480 -0.379 1.00 91.00 103 TYR A O 1
ATOM 834 N N . PHE A 1 104 ? 0.579 -4.458 -2.065 1.00 93.88 104 PHE A N 1
ATOM 835 C CA . PHE A 1 104 ? 1.361 -3.225 -2.128 1.00 93.88 104 PHE A CA 1
ATOM 836 C C . PHE A 1 104 ? 2.868 -3.475 -2.266 1.00 93.88 104 PHE A C 1
ATOM 838 O O . PHE A 1 104 ? 3.701 -2.735 -1.733 1.00 93.88 104 PHE A O 1
ATOM 845 N N . LYS A 1 105 ? 3.248 -4.552 -2.966 1.00 92.94 105 LYS A N 1
ATOM 846 C CA . LYS A 1 105 ? 4.658 -4.841 -3.241 1.00 92.94 105 LYS A CA 1
ATOM 847 C C . LYS A 1 105 ? 5.188 -3.892 -4.303 1.00 92.94 105 LYS A C 1
ATOM 849 O O . LYS A 1 105 ? 4.551 -3.675 -5.324 1.00 92.94 105 LYS A O 1
ATOM 854 N N . LEU A 1 106 ? 6.389 -3.372 -4.084 1.00 95.44 106 LEU A N 1
ATOM 855 C CA . LEU A 1 106 ? 7.047 -2.499 -5.047 1.00 95.44 106 LEU A CA 1
ATOM 856 C C . LEU A 1 106 ? 7.915 -3.310 -6.006 1.00 95.44 106 LEU A C 1
ATOM 858 O O . LEU A 1 106 ? 8.716 -4.149 -5.573 1.00 95.44 106 LEU A O 1
ATOM 862 N N . PHE A 1 107 ? 7.810 -3.018 -7.296 1.00 95.88 107 PHE A N 1
ATOM 863 C CA . PHE A 1 107 ? 8.609 -3.667 -8.327 1.00 95.88 107 PHE A CA 1
ATOM 864 C C . PHE A 1 107 ? 9.254 -2.660 -9.261 1.00 95.88 107 PHE A C 1
ATOM 866 O O . PHE A 1 107 ? 8.770 -1.550 -9.456 1.00 95.88 107 PHE A O 1
ATOM 873 N N . GLU A 1 108 ? 10.347 -3.108 -9.856 1.00 95.31 108 GLU A N 1
ATOM 874 C CA . GLU A 1 108 ? 10.934 -2.508 -11.038 1.00 95.31 108 GLU A CA 1
ATOM 875 C C . GLU A 1 108 ? 10.708 -3.480 -12.196 1.00 95.31 108 GLU A C 1
ATOM 877 O O . GLU A 1 108 ? 11.069 -4.662 -12.105 1.00 95.31 108 GLU A O 1
ATOM 882 N N . VAL A 1 109 ? 10.059 -3.002 -13.252 1.00 94.38 109 VAL A N 1
ATOM 883 C CA . VAL A 1 109 ? 9.622 -3.811 -14.391 1.00 94.38 109 VAL A CA 1
ATOM 884 C C . VAL A 1 109 ? 10.154 -3.225 -15.688 1.00 94.38 109 VAL A C 1
ATOM 886 O O . VAL A 1 109 ? 10.300 -2.013 -15.805 1.00 94.38 109 VAL A O 1
ATOM 889 N N . SER A 1 110 ? 10.461 -4.088 -16.651 1.00 92.44 110 SER A N 1
ATOM 890 C CA . SER A 1 110 ? 10.728 -3.654 -18.022 1.00 92.44 110 SER A CA 1
ATOM 891 C C . SER A 1 110 ? 9.401 -3.581 -18.771 1.00 92.44 110 SER A C 1
ATOM 893 O O . SER A 1 110 ? 8.576 -4.496 -18.650 1.00 92.44 110 SER A O 1
ATOM 895 N N . ILE A 1 111 ? 9.184 -2.482 -19.486 1.00 91.19 111 ILE A N 1
ATOM 896 C CA . ILE A 1 111 ? 7.947 -2.216 -20.222 1.00 91.19 111 ILE A CA 1
ATOM 897 C C . ILE A 1 111 ? 8.195 -2.247 -21.728 1.00 91.19 111 ILE A C 1
ATOM 899 O O . ILE A 1 111 ? 9.267 -1.872 -22.202 1.00 91.19 111 ILE A O 1
ATOM 903 N N . ILE A 1 112 ? 7.186 -2.701 -22.465 1.00 85.00 112 ILE A N 1
ATOM 904 C CA . ILE A 1 112 ? 7.135 -2.652 -23.926 1.00 85.00 112 ILE A CA 1
ATOM 905 C C . ILE A 1 112 ? 5.972 -1.738 -24.311 1.00 85.00 112 ILE A C 1
ATOM 907 O O . ILE A 1 112 ? 4.887 -1.839 -23.741 1.00 85.00 112 ILE A O 1
ATOM 911 N N . GLY A 1 113 ? 6.202 -0.862 -25.288 1.00 70.00 113 GLY A N 1
ATOM 912 C CA . GLY A 1 113 ? 5.201 0.081 -25.788 1.00 70.00 113 GLY A CA 1
ATOM 913 C C . GLY A 1 113 ? 5.412 1.511 -25.291 1.00 70.00 113 GLY A C 1
ATOM 914 O O . GLY A 1 113 ? 6.104 1.757 -24.305 1.00 70.00 113 GLY A O 1
ATOM 915 N N . GLU A 1 114 ? 4.839 2.466 -26.022 1.00 64.94 114 GLU A N 1
ATOM 916 C CA . GLU A 1 114 ? 5.154 3.896 -25.879 1.00 64.94 114 GLU A CA 1
ATOM 917 C C . GLU A 1 114 ? 4.114 4.688 -25.067 1.00 64.94 114 GLU A C 1
ATOM 919 O O . GLU A 1 114 ? 4.367 5.829 -24.693 1.00 64.94 114 GLU A O 1
ATOM 924 N N . SER A 1 115 ? 2.955 4.103 -24.746 1.00 77.56 115 SER A N 1
ATOM 925 C CA . SER A 1 115 ? 1.809 4.827 -24.177 1.00 77.56 115 SER A CA 1
ATOM 926 C C . SER A 1 115 ? 1.463 4.389 -22.750 1.00 77.56 115 SER A C 1
ATOM 928 O O . SER A 1 115 ? 0.383 3.852 -22.512 1.00 77.56 115 SER A O 1
ATOM 930 N N . ILE A 1 116 ? 2.375 4.596 -21.798 1.00 87.81 116 ILE A N 1
ATOM 931 C CA . ILE A 1 116 ? 2.123 4.314 -20.377 1.00 87.81 116 ILE A CA 1
ATOM 932 C C . ILE A 1 116 ? 2.338 5.580 -19.560 1.00 87.81 116 ILE A C 1
ATOM 934 O O . ILE A 1 116 ? 3.392 6.211 -19.632 1.00 87.81 116 ILE A O 1
ATOM 938 N N . SER A 1 117 ? 1.345 5.909 -18.746 1.00 91.56 117 SER A N 1
ATOM 939 C CA . SER A 1 117 ? 1.345 7.056 -17.850 1.00 91.56 117 SER A CA 1
ATOM 940 C C . SER A 1 117 ? 1.387 6.630 -16.385 1.00 91.56 117 SER A C 1
ATOM 942 O O . SER A 1 117 ? 1.064 5.504 -16.002 1.00 91.56 117 SER A O 1
ATOM 944 N N . VAL A 1 118 ? 1.803 7.560 -15.527 1.00 94.25 118 VAL A N 1
ATOM 945 C CA . VAL A 1 118 ? 1.742 7.376 -14.074 1.00 94.25 118 VAL A CA 1
ATOM 946 C C . VAL A 1 118 ? 0.284 7.209 -13.644 1.00 94.25 118 VAL A C 1
ATOM 948 O O . VAL A 1 118 ? -0.574 8.000 -14.022 1.00 94.25 118 VAL A O 1
ATOM 951 N N . GLY A 1 119 ? 0.016 6.195 -12.822 1.00 93.88 119 GLY A N 1
ATOM 952 C CA . GLY A 1 119 ? -1.326 5.829 -12.376 1.00 93.88 119 GLY A CA 1
ATOM 953 C C . GLY A 1 119 ? -2.019 4.771 -13.235 1.00 93.88 119 GLY A C 1
ATOM 954 O O . GLY A 1 119 ? -3.069 4.288 -12.817 1.00 93.88 119 GLY A O 1
ATOM 955 N N . ASP A 1 120 ? -1.438 4.353 -14.361 1.00 94.81 120 ASP A N 1
ATOM 956 C CA . ASP A 1 120 ? -2.022 3.293 -15.184 1.00 94.81 120 ASP A CA 1
ATOM 957 C C . ASP A 1 120 ? -1.933 1.933 -14.488 1.00 94.81 120 ASP A C 1
ATOM 959 O O . ASP A 1 120 ? -0.903 1.575 -13.904 1.00 94.81 120 ASP A O 1
ATOM 963 N N . ARG A 1 121 ? -3.023 1.163 -14.574 1.00 95.00 121 ARG A N 1
ATOM 964 C CA . ARG A 1 121 ? -3.119 -0.208 -14.062 1.00 95.00 121 ARG A CA 1
ATOM 965 C C . ARG A 1 121 ? -2.595 -1.181 -15.114 1.00 95.00 121 ARG A C 1
ATOM 967 O O . ARG A 1 121 ? -3.138 -1.268 -16.210 1.00 95.00 121 ARG A O 1
ATOM 974 N N . VAL A 1 122 ? -1.576 -1.955 -14.761 1.00 94.25 122 VAL A N 1
ATOM 975 C CA . VAL A 1 122 ? -0.909 -2.925 -15.636 1.00 94.25 122 VAL A CA 1
ATOM 976 C C . VAL A 1 122 ? -1.002 -4.338 -15.069 1.00 94.25 122 VAL A C 1
ATOM 978 O O . VAL A 1 122 ? -0.921 -4.544 -13.855 1.00 94.25 122 VAL A O 1
ATOM 981 N N . TYR A 1 123 ? -1.151 -5.330 -15.948 1.00 94.19 123 TYR A N 1
ATOM 982 C CA . TYR A 1 123 ? -1.139 -6.742 -15.567 1.00 94.19 123 TYR A CA 1
ATOM 983 C C . TYR A 1 123 ? 0.301 -7.252 -15.397 1.00 94.19 123 TYR A C 1
ATOM 985 O O . TYR A 1 123 ? 1.151 -7.089 -16.273 1.00 94.19 123 TYR A O 1
ATOM 993 N N . ILE A 1 124 ? 0.577 -7.881 -14.253 1.00 92.81 124 ILE A N 1
ATOM 994 C CA . ILE A 1 124 ? 1.876 -8.466 -13.873 1.00 92.81 124 ILE A CA 1
ATOM 995 C C . ILE A 1 124 ? 1.764 -9.932 -13.438 1.00 92.81 124 ILE A C 1
ATOM 997 O O . ILE A 1 124 ? 2.719 -10.497 -12.891 1.00 92.81 124 ILE A O 1
ATOM 1001 N N . GLY A 1 125 ? 0.617 -10.563 -13.699 1.00 89.81 125 GLY A N 1
ATOM 1002 C CA . GLY A 1 125 ? 0.375 -11.969 -13.400 1.00 89.81 125 GLY A CA 1
ATOM 1003 C C . GLY A 1 125 ? 1.239 -12.920 -14.233 1.00 89.81 125 GLY A C 1
ATOM 1004 O O . GLY A 1 125 ? 2.207 -12.519 -14.881 1.00 89.81 125 GLY A O 1
ATOM 1005 N N . LYS A 1 126 ? 0.963 -14.221 -14.145 1.00 85.62 126 LYS A N 1
ATOM 1006 C CA . LYS A 1 126 ? 1.798 -15.255 -14.789 1.00 85.62 126 LYS A CA 1
ATOM 1007 C C . LYS A 1 126 ? 1.497 -15.451 -16.273 1.00 85.62 126 LYS A C 1
ATOM 1009 O O . LYS A 1 126 ? 2.313 -16.061 -16.955 1.00 85.62 126 LYS A O 1
ATOM 1014 N N . GLU A 1 127 ? 0.332 -15.004 -16.719 1.00 85.50 127 GLU A N 1
ATOM 1015 C CA . GLU A 1 127 ? -0.122 -15.174 -18.095 1.00 85.50 127 GLU A CA 1
ATOM 1016 C C . GLU A 1 127 ? 0.540 -14.150 -19.024 1.00 85.50 127 GLU A C 1
ATOM 1018 O O . GLU A 1 127 ? 1.450 -13.420 -18.618 1.00 85.50 127 GLU A O 1
ATOM 1023 N N . ASN A 1 128 ? 0.103 -14.118 -20.282 1.00 82.75 128 ASN A N 1
ATOM 1024 C CA . ASN A 1 128 ? 0.606 -13.172 -21.268 1.00 82.75 128 ASN A CA 1
ATOM 1025 C C . ASN A 1 128 ? 0.347 -11.734 -20.805 1.00 82.75 128 ASN A C 1
ATOM 1027 O O . ASN A 1 128 ? -0.735 -11.402 -20.324 1.00 82.75 128 ASN A O 1
ATOM 1031 N N . ARG A 1 129 ? 1.377 -10.896 -20.922 1.00 85.62 129 ARG A N 1
ATOM 1032 C CA . ARG A 1 129 ? 1.358 -9.496 -20.505 1.00 85.62 129 ARG A CA 1
ATOM 1033 C C . ARG A 1 129 ? 1.552 -8.632 -21.735 1.00 85.62 129 ARG A C 1
ATOM 1035 O O . ARG A 1 129 ? 2.547 -8.799 -22.436 1.00 85.62 129 ARG A O 1
ATOM 1042 N N . ASP A 1 130 ? 0.649 -7.685 -21.936 1.00 84.69 130 ASP A N 1
ATOM 1043 C CA . ASP A 1 130 ? 0.710 -6.797 -23.102 1.00 84.69 130 ASP A CA 1
ATOM 1044 C C . ASP A 1 130 ? 1.731 -5.670 -22.901 1.00 84.69 130 ASP A C 1
ATOM 1046 O O . ASP A 1 130 ? 2.433 -5.273 -23.824 1.00 84.69 130 ASP A O 1
ATOM 1050 N N . VAL A 1 131 ? 1.830 -5.179 -21.662 1.00 88.69 131 VAL A N 1
ATOM 1051 C CA . VAL A 1 131 ? 2.581 -3.963 -21.314 1.00 88.69 131 VAL A CA 1
ATOM 1052 C C . VAL A 1 131 ? 3.904 -4.277 -20.610 1.00 88.69 131 VAL A C 1
ATOM 1054 O O . VAL A 1 131 ? 4.938 -3.663 -20.870 1.00 88.69 131 VAL A O 1
ATOM 1057 N N . VAL A 1 132 ? 3.890 -5.233 -19.679 1.00 91.06 132 VAL A N 1
ATOM 1058 C CA . VAL A 1 132 ? 5.053 -5.565 -18.845 1.00 91.06 132 VAL A CA 1
ATOM 1059 C C . VAL A 1 132 ? 5.771 -6.781 -19.414 1.00 91.06 132 VAL A C 1
ATOM 1061 O O . VAL A 1 132 ? 5.264 -7.894 -19.316 1.00 91.06 132 VAL A O 1
ATOM 1064 N N . GLN A 1 133 ? 6.997 -6.608 -19.909 1.00 90.06 133 GLN A N 1
ATOM 1065 C CA . GLN A 1 133 ? 7.788 -7.715 -20.453 1.00 90.06 133 GLN A CA 1
ATOM 1066 C C . GLN A 1 133 ? 8.202 -8.698 -19.355 1.00 90.06 133 GLN A C 1
ATOM 1068 O O . GLN A 1 133 ? 7.930 -9.896 -19.414 1.00 90.06 133 GLN A O 1
ATOM 1073 N N . TYR A 1 134 ? 8.862 -8.189 -18.315 1.00 90.06 134 TYR A N 1
ATOM 1074 C CA . TYR A 1 134 ? 9.294 -8.986 -17.174 1.00 90.06 134 TYR A CA 1
ATOM 1075 C C . TYR A 1 134 ? 9.523 -8.122 -15.936 1.00 90.06 134 TYR A C 1
ATOM 1077 O O . TYR A 1 134 ? 9.806 -6.924 -16.000 1.00 90.06 134 TYR A O 1
ATOM 1085 N N . ILE A 1 135 ? 9.423 -8.765 -14.773 1.00 92.88 135 ILE A N 1
ATOM 1086 C CA . ILE A 1 135 ? 9.738 -8.141 -13.490 1.00 92.88 135 ILE A CA 1
ATOM 1087 C C . ILE A 1 135 ? 11.249 -8.253 -13.289 1.00 92.88 135 ILE A C 1
ATOM 1089 O O . ILE A 1 135 ? 11.760 -9.364 -13.154 1.00 92.88 135 ILE A O 1
ATOM 1093 N N . ARG A 1 136 ? 11.967 -7.123 -13.247 1.00 92.31 136 ARG A N 1
ATOM 1094 C CA . ARG A 1 136 ? 13.424 -7.116 -13.027 1.00 92.31 136 ARG A CA 1
ATOM 1095 C C . ARG A 1 136 ? 13.746 -7.494 -11.589 1.00 92.31 136 ARG A C 1
ATOM 1097 O O . ARG A 1 136 ? 14.578 -8.360 -11.333 1.00 92.31 136 ARG A O 1
ATOM 1104 N N . ARG A 1 137 ? 13.092 -6.824 -10.635 1.00 92.62 137 ARG A N 1
ATOM 1105 C CA . ARG A 1 137 ? 13.309 -7.038 -9.198 1.00 92.62 137 ARG A CA 1
ATOM 1106 C C . ARG A 1 137 ? 12.180 -6.473 -8.345 1.00 92.62 137 ARG A C 1
ATOM 1108 O O . ARG A 1 137 ? 11.475 -5.549 -8.736 1.00 92.62 137 ARG A O 1
ATOM 1115 N N . THR A 1 138 ? 12.060 -6.993 -7.127 1.00 92.56 138 THR A N 1
ATOM 1116 C CA . THR A 1 138 ? 11.271 -6.361 -6.063 1.00 92.56 138 THR A CA 1
ATOM 1117 C C . THR A 1 138 ? 12.128 -5.324 -5.346 1.00 92.56 138 THR A C 1
ATOM 1119 O O . THR A 1 138 ? 13.169 -5.675 -4.787 1.00 92.56 138 THR A O 1
ATOM 1122 N N . ILE A 1 139 ? 11.666 -4.080 -5.291 1.00 93.75 139 ILE A N 1
ATOM 1123 C CA . ILE A 1 139 ? 12.391 -2.959 -4.680 1.00 93.75 139 ILE A CA 1
ATOM 1124 C C . ILE A 1 139 ? 11.854 -2.634 -3.277 1.00 93.75 139 ILE A C 1
ATOM 1126 O O . ILE A 1 139 ? 10.835 -3.174 -2.841 1.00 93.75 139 ILE A O 1
ATOM 1130 N N . HIS A 1 140 ? 12.583 -1.803 -2.531 1.00 92.25 140 HIS A N 1
ATOM 1131 C CA . HIS A 1 140 ? 12.147 -1.252 -1.247 1.00 92.25 140 HIS A CA 1
ATOM 1132 C C . HIS A 1 140 ? 11.813 0.237 -1.390 1.00 92.25 140 HIS A C 1
ATOM 1134 O O . HIS A 1 140 ? 12.212 0.869 -2.365 1.00 92.25 140 HIS A O 1
ATOM 1140 N N . TYR A 1 141 ? 11.119 0.807 -0.399 1.00 94.00 141 TYR A N 1
ATOM 1141 C CA . TYR A 1 141 ? 10.745 2.228 -0.390 1.00 94.00 141 TYR A CA 1
ATOM 1142 C C . TYR A 1 141 ? 11.934 3.167 -0.644 1.00 94.00 141 TYR A C 1
ATOM 1144 O O . TYR A 1 141 ? 11.824 4.169 -1.346 1.00 94.00 141 TYR A O 1
ATOM 1152 N N . GLU A 1 142 ? 13.095 2.834 -0.083 1.00 94.19 142 GLU A N 1
ATOM 1153 C CA . GLU A 1 142 ? 14.321 3.623 -0.213 1.00 94.19 142 GLU A CA 1
ATOM 1154 C C . GLU A 1 142 ? 14.793 3.726 -1.668 1.00 94.19 142 GLU A C 1
ATOM 1156 O O . GLU A 1 142 ? 15.254 4.793 -2.071 1.00 94.19 142 GLU A O 1
ATOM 1161 N N . ASN A 1 143 ? 14.587 2.665 -2.458 1.00 94.75 143 ASN A N 1
ATOM 1162 C CA . ASN A 1 143 ? 14.972 2.562 -3.866 1.00 94.75 143 ASN A CA 1
ATOM 1163 C C . ASN A 1 143 ? 13.985 3.237 -4.832 1.00 94.75 143 ASN A C 1
ATOM 1165 O O . ASN A 1 143 ? 14.249 3.267 -6.035 1.00 94.75 143 ASN A O 1
ATOM 1169 N N . LEU A 1 144 ? 12.851 3.749 -4.342 1.00 96.38 144 LEU A N 1
ATOM 1170 C CA . LEU A 1 144 ? 11.928 4.504 -5.185 1.00 96.38 144 LEU A CA 1
ATOM 1171 C C . LEU A 1 144 ? 12.580 5.803 -5.670 1.00 96.38 144 LEU A C 1
ATOM 1173 O O . LEU A 1 144 ? 13.253 6.497 -4.893 1.00 96.38 144 LEU A O 1
ATOM 1177 N N . THR A 1 145 ? 12.338 6.159 -6.933 1.00 96.69 145 THR A N 1
ATOM 1178 C CA . THR A 1 145 ? 12.747 7.456 -7.484 1.00 96.69 145 THR A CA 1
ATOM 1179 C C . THR A 1 145 ? 12.062 8.602 -6.742 1.00 96.69 145 THR A C 1
ATOM 1181 O O . THR A 1 145 ? 11.051 8.423 -6.056 1.00 96.69 145 THR A O 1
ATOM 1184 N N . LYS A 1 146 ? 12.605 9.819 -6.869 1.00 96.56 146 LYS A N 1
ATOM 1185 C CA . LYS A 1 146 ? 11.964 11.017 -6.301 1.00 96.56 146 LYS A CA 1
ATOM 1186 C C . LYS A 1 146 ? 10.548 11.199 -6.858 1.00 96.56 146 LYS A C 1
ATOM 1188 O O . LYS A 1 146 ? 9.641 11.488 -6.085 1.00 96.56 146 LYS A O 1
ATOM 1193 N N . ASN A 1 147 ? 10.371 10.955 -8.159 1.00 96.38 147 ASN A N 1
ATOM 1194 C CA . ASN A 1 147 ? 9.073 11.024 -8.822 1.00 96.38 147 ASN A CA 1
ATOM 1195 C C . ASN A 1 147 ? 8.121 9.932 -8.304 1.00 96.38 147 ASN A C 1
ATOM 1197 O O . ASN A 1 147 ? 7.015 10.244 -7.876 1.00 96.38 147 ASN A O 1
ATOM 1201 N N . SER A 1 148 ? 8.586 8.681 -8.185 1.00 97.00 148 SER A N 1
ATOM 1202 C CA . SER A 1 148 ? 7.780 7.600 -7.600 1.00 97.00 148 SER A CA 1
ATOM 1203 C C . SER A 1 148 ? 7.333 7.903 -6.172 1.00 97.00 148 SER A C 1
ATOM 1205 O O . SER A 1 148 ? 6.183 7.660 -5.824 1.00 97.00 148 SER A O 1
ATOM 1207 N N . LYS A 1 149 ? 8.217 8.452 -5.325 1.00 97.00 149 LYS A N 1
ATOM 1208 C CA . LYS A 1 149 ? 7.866 8.842 -3.945 1.00 97.00 149 LYS A CA 1
ATOM 1209 C C . LYS A 1 149 ? 6.829 9.962 -3.908 1.00 97.00 149 LYS A C 1
ATOM 1211 O O . LYS A 1 149 ? 5.997 9.966 -3.006 1.00 97.00 149 LYS A O 1
ATOM 1216 N N . PHE A 1 150 ? 6.886 10.889 -4.862 1.00 96.94 150 PHE A N 1
ATOM 1217 C CA . PHE A 1 150 ? 5.912 11.967 -4.998 1.00 96.94 150 PHE A CA 1
ATOM 1218 C C . PHE A 1 150 ? 4.539 11.442 -5.433 1.00 96.94 150 PHE A C 1
ATOM 1220 O O . PHE A 1 150 ? 3.540 11.813 -4.825 1.00 96.94 150 PHE A O 1
ATOM 1227 N N . TRP A 1 151 ? 4.485 10.543 -6.420 1.00 97.25 151 TRP A N 1
ATOM 1228 C CA . TRP A 1 151 ? 3.230 10.002 -6.955 1.00 97.25 151 TRP A CA 1
ATOM 1229 C C . TRP A 1 151 ? 2.598 8.901 -6.105 1.00 97.25 151 TRP A C 1
ATOM 1231 O O . TRP A 1 151 ? 1.380 8.723 -6.139 1.00 97.25 151 TRP A O 1
ATOM 1241 N N . LEU A 1 152 ? 3.393 8.188 -5.305 1.00 97.12 152 LEU A N 1
ATOM 1242 C CA . LEU A 1 152 ? 2.938 7.064 -4.487 1.00 97.12 152 LEU A CA 1
ATOM 1243 C C . LEU A 1 152 ? 1.668 7.353 -3.659 1.00 97.12 152 LEU A C 1
ATOM 1245 O O . LEU A 1 152 ? 0.760 6.525 -3.713 1.00 97.12 152 LEU A O 1
ATOM 1249 N N . PRO A 1 153 ? 1.535 8.476 -2.921 1.00 96.56 153 PRO A N 1
ATOM 1250 C CA . PRO A 1 153 ? 0.322 8.765 -2.155 1.00 96.56 153 PRO A CA 1
ATOM 1251 C C . PRO A 1 153 ? -0.917 8.945 -3.039 1.00 96.56 153 PRO A C 1
ATOM 1253 O O . PRO A 1 153 ? -1.999 8.502 -2.666 1.00 96.56 153 PRO A O 1
ATOM 1256 N N . PHE A 1 154 ? -0.765 9.554 -4.218 1.00 96.81 154 PHE A N 1
ATOM 1257 C CA . PHE A 1 154 ? -1.870 9.787 -5.150 1.00 96.81 154 PHE A CA 1
ATOM 1258 C C . PHE A 1 154 ? -2.352 8.476 -5.778 1.00 96.81 154 PHE A C 1
ATOM 1260 O O . PHE A 1 154 ? -3.550 8.196 -5.782 1.00 96.81 154 PHE A O 1
ATOM 1267 N N . VAL A 1 155 ? -1.412 7.642 -6.236 1.00 97.56 155 VAL A N 1
ATOM 1268 C CA . VAL A 1 155 ? -1.711 6.320 -6.804 1.00 97.56 155 VAL A CA 1
ATOM 1269 C C . VAL A 1 155 ? -2.343 5.409 -5.751 1.00 97.56 155 VAL A C 1
ATOM 1271 O O . VAL A 1 155 ? -3.372 4.795 -6.016 1.00 97.56 155 VAL A O 1
ATOM 1274 N N . LEU A 1 156 ? -1.802 5.374 -4.528 1.00 97.38 156 LEU A N 1
ATOM 1275 C CA . LEU A 1 156 ? -2.407 4.629 -3.420 1.00 97.38 156 LEU A CA 1
ATOM 1276 C C . LEU A 1 156 ? -3.819 5.117 -3.095 1.00 97.38 156 LEU A C 1
ATOM 1278 O O . LEU A 1 156 ? -4.703 4.291 -2.894 1.00 97.38 156 LEU A O 1
ATOM 1282 N N . GLY A 1 157 ? -4.052 6.431 -3.088 1.00 96.69 157 GLY A N 1
ATOM 1283 C CA . GLY A 1 157 ? -5.387 6.990 -2.891 1.00 96.69 157 GLY A CA 1
ATOM 1284 C C . GLY A 1 157 ? -6.387 6.483 -3.934 1.00 96.69 157 GLY A C 1
ATOM 1285 O O . GLY A 1 157 ? -7.515 6.146 -3.581 1.00 96.69 157 GLY A O 1
ATOM 1286 N N . ASN A 1 158 ? -5.970 6.354 -5.196 1.00 96.25 158 ASN A N 1
ATOM 1287 C CA . ASN A 1 158 ? -6.804 5.775 -6.253 1.00 96.25 158 ASN A CA 1
ATOM 1288 C C . ASN A 1 158 ? -7.057 4.277 -6.040 1.00 96.25 158 ASN A C 1
ATOM 1290 O O . ASN A 1 158 ? -8.202 3.845 -6.137 1.00 96.25 158 ASN A O 1
ATOM 1294 N N . ILE A 1 159 ? -6.036 3.497 -5.669 1.00 95.94 159 ILE A N 1
ATOM 1295 C CA . ILE A 1 159 ? -6.204 2.067 -5.354 1.00 95.94 159 ILE A CA 1
ATOM 1296 C C . ILE A 1 159 ? -7.201 1.883 -4.200 1.00 95.94 159 ILE A C 1
ATOM 1298 O O . ILE A 1 159 ? -8.116 1.069 -4.289 1.00 95.94 159 ILE A O 1
ATOM 1302 N N . VAL A 1 160 ? -7.062 2.677 -3.134 1.00 96.25 160 VAL A N 1
ATOM 1303 C CA . VAL A 1 160 ? -7.936 2.622 -1.952 1.00 96.25 160 VAL A CA 1
ATOM 1304 C C . VAL A 1 160 ? -9.375 3.017 -2.289 1.00 96.25 160 VAL A C 1
ATOM 1306 O O . VAL A 1 160 ? -10.302 2.415 -1.750 1.00 96.25 160 VAL A O 1
ATOM 1309 N N . ARG A 1 161 ? -9.582 3.995 -3.183 1.00 95.62 161 ARG A N 1
ATOM 1310 C CA . ARG A 1 161 ? -10.918 4.356 -3.692 1.00 95.62 161 ARG A CA 1
ATOM 1311 C C . ARG A 1 161 ? -11.545 3.222 -4.495 1.00 95.62 161 ARG A C 1
ATOM 1313 O O . ARG A 1 161 ? -12.708 2.910 -4.285 1.00 95.62 161 ARG A O 1
ATOM 1320 N N . ASN A 1 162 ? -10.769 2.586 -5.367 1.00 94.69 162 ASN A N 1
ATOM 1321 C CA . ASN A 1 162 ? -11.268 1.527 -6.242 1.00 94.69 162 ASN A CA 1
ATOM 1322 C C . ASN A 1 162 ? -11.581 0.221 -5.490 1.00 94.69 162 ASN A C 1
ATOM 1324 O O . ASN A 1 162 ? -12.335 -0.604 -5.991 1.00 94.69 162 ASN A O 1
ATOM 1328 N N . GLN A 1 163 ? -11.009 0.023 -4.299 1.00 93.62 163 GLN A N 1
ATOM 1329 C CA . GLN A 1 163 ? -11.166 -1.191 -3.488 1.00 93.62 163 GLN A CA 1
ATOM 1330 C C . GLN A 1 163 ? -11.951 -0.953 -2.193 1.00 93.62 163 GLN A C 1
ATOM 1332 O O . GLN A 1 163 ? -11.635 -1.530 -1.150 1.00 93.62 163 GLN A O 1
ATOM 1337 N N . GLU A 1 164 ? -12.967 -0.096 -2.238 1.00 95.19 164 GLU A N 1
ATOM 1338 C CA . GLU A 1 164 ? -13.733 0.307 -1.057 1.00 95.19 164 GLU A CA 1
ATOM 1339 C C . GLU A 1 164 ? -14.219 -0.877 -0.207 1.00 95.19 164 GLU A C 1
ATOM 1341 O O . GLU A 1 164 ? -13.973 -0.914 1.000 1.00 95.19 164 GLU A O 1
ATOM 1346 N N . GLU A 1 165 ? -14.806 -1.896 -0.835 1.00 93.25 165 GLU A N 1
ATOM 1347 C CA . GLU A 1 165 ? -15.375 -3.065 -0.151 1.00 93.25 165 GLU A CA 1
ATOM 1348 C C . GLU A 1 165 ? -14.378 -3.774 0.783 1.00 93.25 165 GLU A C 1
ATOM 1350 O O . GLU A 1 165 ? -14.718 -4.164 1.905 1.00 93.25 165 GLU A O 1
ATOM 1355 N N . ILE A 1 166 ? -13.121 -3.902 0.349 1.00 91.56 166 ILE A N 1
ATOM 1356 C CA . ILE A 1 166 ? -12.055 -4.565 1.110 1.00 91.56 166 ILE A CA 1
ATOM 1357 C C . ILE A 1 166 ? -11.766 -3.788 2.396 1.00 91.56 166 ILE A C 1
ATOM 1359 O O . ILE A 1 166 ? -11.647 -4.364 3.483 1.00 91.56 166 ILE A O 1
ATOM 1363 N N . PHE A 1 167 ? -11.669 -2.465 2.292 1.00 93.94 167 PHE A N 1
ATOM 1364 C CA . PHE A 1 167 ? -11.347 -1.617 3.431 1.00 93.94 167 PHE A CA 1
ATOM 1365 C C . PHE A 1 167 ? -12.547 -1.416 4.359 1.00 93.94 167 PHE A C 1
ATOM 1367 O O . PHE A 1 167 ? -12.366 -1.379 5.576 1.00 93.94 167 PHE A O 1
ATOM 1374 N N . ILE A 1 168 ? -13.773 -1.378 3.834 1.00 95.00 168 ILE A N 1
ATOM 1375 C CA . ILE A 1 168 ? -14.993 -1.407 4.654 1.00 95.00 168 ILE A CA 1
ATOM 1376 C C . ILE A 1 168 ? -15.055 -2.686 5.484 1.00 95.00 168 ILE A C 1
ATOM 1378 O O . ILE A 1 168 ? -15.249 -2.634 6.705 1.00 95.00 168 ILE A O 1
ATOM 1382 N N . LYS A 1 169 ? -14.788 -3.839 4.863 1.00 93.31 169 LYS A N 1
ATOM 1383 C CA . LYS A 1 169 ? -14.661 -5.107 5.585 1.00 93.31 169 LYS A CA 1
ATOM 1384 C C . LYS A 1 169 ? -13.583 -5.020 6.663 1.00 93.31 169 LYS A C 1
ATOM 1386 O O . LYS A 1 169 ? -13.821 -5.476 7.781 1.00 93.31 169 LYS A O 1
ATOM 1391 N N . PHE A 1 170 ? -12.436 -4.397 6.386 1.00 92.94 170 PHE A N 1
ATOM 1392 C CA . PHE A 1 170 ? -11.407 -4.154 7.400 1.00 92.94 170 PHE A CA 1
ATOM 1393 C C . PHE A 1 170 ? -11.950 -3.360 8.603 1.00 92.94 170 PHE A C 1
ATOM 1395 O O . PHE A 1 170 ? -11.807 -3.833 9.729 1.00 92.94 170 PHE A O 1
ATOM 1402 N N . PHE A 1 171 ? -12.619 -2.216 8.409 1.00 92.44 171 PHE A N 1
ATOM 1403 C CA . PHE A 1 171 ? -13.168 -1.425 9.527 1.00 92.44 171 PHE A CA 1
ATOM 1404 C C . PHE A 1 171 ? -14.187 -2.208 10.365 1.00 92.44 171 PHE A C 1
ATOM 1406 O O . PHE A 1 171 ? -14.173 -2.147 11.600 1.00 92.44 171 PHE A O 1
ATOM 1413 N N . ASN A 1 172 ? -15.037 -2.993 9.705 1.00 93.12 172 ASN A N 1
ATOM 1414 C CA . ASN A 1 172 ? -16.052 -3.796 10.379 1.00 93.12 172 ASN A CA 1
ATOM 1415 C C . ASN A 1 172 ? -15.462 -4.997 11.141 1.00 93.12 172 ASN A C 1
ATOM 1417 O O . ASN A 1 172 ? -15.978 -5.364 12.194 1.00 93.12 172 ASN A O 1
ATOM 1421 N N . THR A 1 173 ? -14.362 -5.585 10.664 1.00 88.75 173 THR A N 1
ATOM 1422 C CA . THR A 1 173 ? -13.811 -6.843 11.208 1.00 88.75 173 THR A CA 1
ATOM 1423 C C . THR A 1 173 ? -12.599 -6.671 12.117 1.00 88.75 173 THR A C 1
ATOM 1425 O O . THR A 1 173 ? -12.308 -7.553 12.927 1.00 88.75 173 THR A O 1
ATOM 1428 N N . VAL A 1 174 ? -11.867 -5.561 12.010 1.00 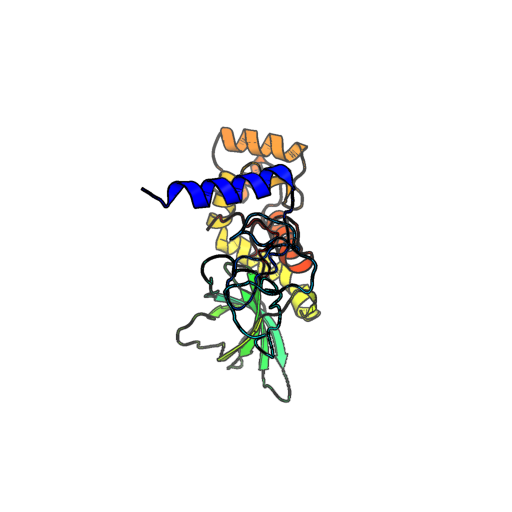88.31 174 VAL A N 1
ATOM 1429 C CA . VAL A 1 174 ? -10.635 -5.367 12.775 1.00 88.31 174 VAL A CA 1
ATOM 1430 C C . VAL A 1 174 ? -10.913 -5.351 14.279 1.00 88.31 174 VAL A C 1
ATOM 1432 O O . VAL A 1 174 ? -11.792 -4.643 14.775 1.00 88.31 174 VAL A O 1
ATOM 1435 N N . GLY A 1 175 ? -10.143 -6.149 15.014 1.00 86.31 175 GLY A N 1
ATOM 1436 C CA . GLY A 1 175 ? -10.291 -6.311 16.455 1.00 86.31 175 GLY A CA 1
ATOM 1437 C C . GLY A 1 175 ? -9.063 -5.883 17.254 1.00 86.31 175 GLY A C 1
ATOM 1438 O O . GLY A 1 175 ? -8.161 -5.180 16.780 1.00 86.31 175 GLY A O 1
ATOM 1439 N N . GLN A 1 176 ? -9.028 -6.358 18.497 1.00 86.75 176 GLN A N 1
ATOM 1440 C CA . GLN A 1 176 ? -7.937 -6.119 19.429 1.00 86.75 176 GLN A CA 1
ATOM 1441 C C . GLN A 1 176 ? -6.679 -6.909 19.034 1.00 86.75 176 GLN A C 1
ATOM 1443 O O . GLN A 1 176 ? -6.723 -8.123 18.836 1.00 86.75 176 GLN A O 1
ATOM 1448 N N . LEU A 1 177 ? -5.528 -6.233 18.971 1.00 84.25 177 LEU A N 1
ATOM 1449 C CA . LEU A 1 177 ? -4.213 -6.880 18.901 1.00 84.25 177 LEU A CA 1
ATOM 1450 C C . LEU A 1 177 ? -3.604 -6.985 20.300 1.00 84.25 177 LEU A C 1
ATOM 1452 O O . LEU A 1 177 ? -4.007 -6.241 21.193 1.00 84.25 177 LEU A O 1
ATOM 1456 N N . PRO A 1 178 ? -2.561 -7.819 20.496 1.00 80.69 178 PRO A N 1
ATOM 1457 C CA . PRO A 1 178 ? -1.966 -8.017 21.816 1.00 80.69 178 PRO A CA 1
ATOM 1458 C C . PRO A 1 178 ? -1.543 -6.738 22.553 1.00 80.69 178 PRO A C 1
ATOM 1460 O O . PRO A 1 178 ? -1.499 -6.749 23.773 1.00 80.69 178 PRO A O 1
ATOM 1463 N N . THR A 1 179 ? -1.201 -5.655 21.842 1.00 82.31 179 THR A N 1
ATOM 1464 C CA . THR A 1 179 ? -0.790 -4.384 22.472 1.00 82.31 179 THR A CA 1
ATOM 1465 C C . THR A 1 179 ? -1.780 -3.234 22.304 1.00 82.31 179 THR A C 1
ATOM 1467 O O . THR A 1 179 ? -1.717 -2.290 23.076 1.00 82.31 179 THR A O 1
ATOM 1470 N N . LYS A 1 180 ? -2.611 -3.229 21.256 1.00 85.81 180 LYS A N 1
ATOM 1471 C CA . LYS A 1 180 ? -3.540 -2.126 20.943 1.00 85.81 180 LYS A CA 1
ATOM 1472 C C . LYS A 1 180 ? -4.626 -2.578 19.975 1.00 85.81 180 LYS A C 1
ATOM 1474 O O . LYS A 1 180 ? -4.438 -3.567 19.277 1.00 85.81 180 LYS A O 1
ATOM 1479 N N . HIS A 1 181 ? -5.720 -1.836 19.872 1.00 90.50 181 HIS A N 1
ATOM 1480 C CA . HIS A 1 181 ? -6.732 -2.091 18.848 1.00 90.50 181 HIS A CA 1
ATOM 1481 C C . HIS A 1 181 ? -6.173 -1.861 17.433 1.00 90.50 181 HIS A C 1
ATOM 1483 O O . HIS A 1 181 ? -5.356 -0.960 17.224 1.00 90.50 181 HIS A O 1
ATOM 1489 N N . GLY A 1 182 ? -6.604 -2.655 16.448 1.00 89.88 182 GLY A N 1
ATOM 1490 C CA . GLY A 1 182 ? -6.106 -2.535 15.075 1.00 89.88 182 GLY A CA 1
ATOM 1491 C C . GLY A 1 182 ? -6.475 -1.210 14.392 1.00 89.88 182 GLY A C 1
ATOM 1492 O O . GLY A 1 182 ? -5.671 -0.697 13.626 1.00 89.88 182 GLY A O 1
ATOM 1493 N N . LEU A 1 183 ? -7.608 -0.586 14.735 1.00 92.19 183 LEU A N 1
ATOM 1494 C CA . LEU A 1 183 ? -7.980 0.749 14.220 1.00 92.19 183 LEU A CA 1
ATOM 1495 C C . LEU A 1 183 ? -6.968 1.841 14.592 1.00 92.19 183 LEU A C 1
ATOM 1497 O O . LEU A 1 183 ? -6.673 2.713 13.786 1.00 92.19 183 LEU A O 1
ATOM 1501 N N . LEU A 1 184 ? -6.352 1.743 15.770 1.00 93.12 184 LEU A N 1
ATOM 1502 C CA . LEU A 1 184 ? -5.343 2.692 16.261 1.00 93.12 184 LEU A CA 1
ATOM 1503 C C . LEU A 1 184 ? -3.997 2.582 15.539 1.00 93.12 184 LEU A C 1
ATOM 1505 O O . LEU A 1 184 ? -3.026 3.267 15.870 1.00 93.12 184 LEU A O 1
ATOM 1509 N N . LEU A 1 185 ? -3.872 1.619 14.629 1.00 92.62 185 LEU A N 1
ATOM 1510 C CA . LEU A 1 185 ? -2.724 1.535 13.746 1.00 92.62 185 LEU A CA 1
ATOM 1511 C C . LEU A 1 185 ? -2.844 2.503 12.572 1.00 92.62 185 LEU A C 1
ATOM 1513 O O . LEU A 1 185 ? -1.797 2.875 12.039 1.00 92.62 185 LEU A O 1
ATOM 1517 N N . LEU A 1 186 ? -4.063 2.893 12.187 1.00 93.19 186 LEU A N 1
ATOM 1518 C CA . LEU A 1 186 ? -4.311 3.862 11.128 1.00 93.19 186 LEU A CA 1
ATOM 1519 C C . LEU A 1 186 ? -3.817 5.253 11.530 1.00 93.19 186 LEU A C 1
ATOM 1521 O O . LEU A 1 186 ? -3.854 5.640 12.699 1.00 93.19 186 LEU A O 1
ATOM 1525 N N . ALA A 1 187 ? -3.369 6.027 10.543 1.00 84.50 187 ALA A N 1
ATOM 1526 C CA . ALA A 1 187 ? -3.099 7.439 10.776 1.00 84.50 187 ALA A CA 1
ATOM 1527 C C . ALA A 1 187 ? -4.416 8.166 11.097 1.00 84.50 187 ALA A C 1
ATOM 1529 O O . ALA A 1 187 ? -5.472 7.763 10.622 1.00 84.50 187 ALA A O 1
ATOM 1530 N N . LYS A 1 188 ? -4.351 9.251 11.878 1.00 88.06 188 LYS A N 1
ATOM 1531 C CA . LYS A 1 188 ? -5.501 10.097 12.271 1.00 88.06 188 LYS A CA 1
ATOM 1532 C C . LYS A 1 188 ? -6.514 9.472 13.243 1.00 88.06 188 LYS A C 1
ATOM 1534 O O . LYS A 1 188 ? -7.332 10.223 13.753 1.00 88.06 188 LYS A O 1
ATOM 1539 N N . VAL A 1 189 ? -6.428 8.177 13.556 1.00 89.56 189 VAL A N 1
ATOM 1540 C CA . VAL A 1 189 ? -7.281 7.528 14.568 1.00 89.56 189 VAL A CA 1
ATOM 1541 C C . VAL A 1 189 ? -6.603 7.574 15.939 1.00 89.56 189 VAL A C 1
ATOM 1543 O O . VAL A 1 189 ? -5.522 7.009 16.121 1.00 89.56 189 VAL A O 1
ATOM 1546 N N . GLN A 1 190 ? -7.230 8.235 16.910 1.00 89.00 190 GLN A N 1
ATOM 1547 C CA . GLN A 1 190 ? -6.766 8.310 18.301 1.00 89.00 190 GLN A CA 1
ATOM 1548 C C . GLN A 1 190 ? -7.666 7.485 19.238 1.00 89.00 190 GLN A C 1
ATOM 1550 O O . GLN A 1 190 ? -8.687 6.956 18.806 1.00 89.00 190 GLN A O 1
ATOM 1555 N N . MET A 1 191 ? -7.318 7.386 20.534 1.00 88.81 191 MET A N 1
ATOM 1556 C CA . MET A 1 191 ? -8.174 6.690 21.520 1.00 88.81 191 MET A CA 1
ATOM 1557 C C . MET A 1 191 ? -9.599 7.228 21.530 1.00 88.81 191 MET A C 1
ATOM 1559 O O . MET A 1 191 ? -10.536 6.449 21.453 1.00 88.81 191 MET A O 1
ATOM 1563 N N . ARG A 1 192 ? -9.756 8.555 21.569 1.00 88.44 192 ARG A N 1
ATOM 1564 C CA . ARG A 1 192 ? -11.079 9.191 21.610 1.00 88.44 192 ARG A CA 1
ATOM 1565 C C . ARG A 1 192 ? -11.955 8.792 20.418 1.00 88.44 192 ARG A C 1
ATOM 1567 O O . ARG A 1 192 ? -13.169 8.699 20.540 1.00 88.44 192 A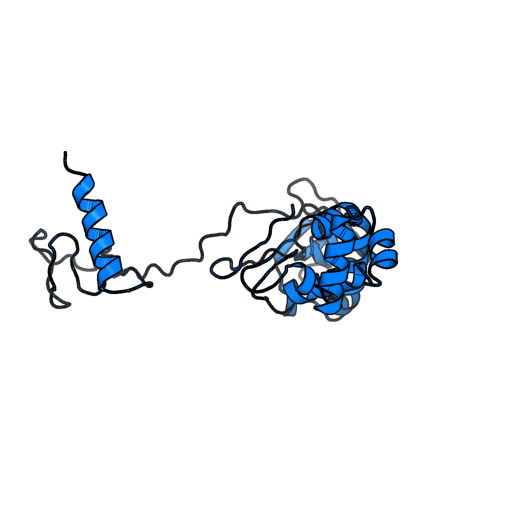RG A O 1
ATOM 1574 N N . ASP A 1 193 ? -11.330 8.575 19.259 1.00 89.62 193 ASP A N 1
ATOM 1575 C CA . ASP A 1 193 ? -12.049 8.228 18.043 1.00 89.62 193 ASP A CA 1
ATOM 1576 C C . ASP A 1 193 ? -12.354 6.724 18.007 1.00 89.62 193 ASP A C 1
ATOM 1578 O O . ASP A 1 193 ? -13.338 6.323 17.396 1.00 89.62 193 ASP A O 1
ATOM 1582 N N . LEU A 1 194 ? -11.544 5.891 18.678 1.00 91.44 194 LEU A N 1
ATOM 1583 C CA . LEU A 1 194 ? -11.771 4.450 18.788 1.00 91.44 194 LEU A CA 1
ATOM 1584 C C . LEU A 1 194 ? -13.097 4.142 19.481 1.00 91.44 194 LEU A C 1
ATOM 1586 O O . LEU A 1 194 ? -13.857 3.336 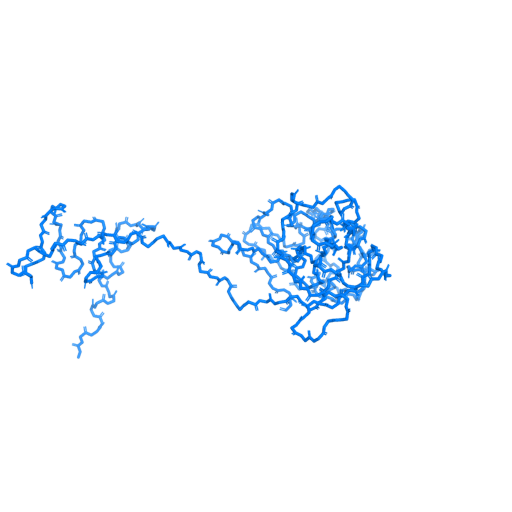18.954 1.00 91.44 194 LEU A O 1
ATOM 1590 N N . ASP A 1 195 ? -13.371 4.774 20.622 1.00 90.94 195 ASP A N 1
ATOM 1591 C CA . ASP A 1 195 ? -14.599 4.522 21.387 1.00 90.94 195 ASP A CA 1
ATOM 1592 C C . ASP A 1 195 ? -15.828 4.840 20.528 1.00 90.94 195 ASP A C 1
ATOM 1594 O O . ASP A 1 195 ? -16.687 3.984 20.311 1.00 90.94 195 ASP A O 1
ATOM 1598 N N . LYS A 1 196 ? -15.810 6.013 19.883 1.00 91.81 196 LYS A N 1
ATOM 1599 C CA . LYS A 1 196 ? -16.823 6.426 18.907 1.00 91.81 196 LYS A CA 1
ATOM 1600 C C . LYS A 1 196 ? -16.963 5.426 17.752 1.00 91.81 196 LYS A C 1
ATOM 1602 O O . LYS A 1 196 ? -18.074 5.075 17.369 1.00 91.81 196 LYS A O 1
ATOM 1607 N N . PHE A 1 197 ? -15.852 4.939 17.194 1.00 92.94 197 PHE A N 1
ATOM 1608 C CA . PHE A 1 197 ? -15.865 3.929 16.130 1.00 92.94 197 PHE A CA 1
ATOM 1609 C C . PHE A 1 197 ? -16.535 2.628 16.570 1.00 92.94 197 PHE A C 1
ATOM 1611 O O . PHE A 1 197 ? -17.277 2.027 15.794 1.00 92.94 197 PHE A O 1
ATOM 1618 N N . LEU A 1 198 ? -16.242 2.167 17.786 1.00 92.31 198 LEU A N 1
ATOM 1619 C CA . LEU A 1 198 ? -16.769 0.916 18.317 1.00 92.31 198 LEU A CA 1
ATOM 1620 C C . LEU A 1 198 ? -18.264 1.024 18.619 1.00 92.31 198 LEU A C 1
ATOM 1622 O O . LEU A 1 198 ? -19.000 0.104 18.265 1.00 92.31 198 LEU A O 1
ATOM 1626 N N . GLU A 1 199 ? -18.712 2.135 19.202 1.00 93.56 199 GLU A N 1
ATOM 1627 C CA . GLU A 1 199 ? -20.132 2.416 19.439 1.00 93.56 199 GLU A CA 1
ATOM 1628 C C . GLU A 1 199 ? -20.919 2.468 18.129 1.00 93.56 199 GLU A C 1
ATOM 1630 O O . GLU A 1 199 ? -21.947 1.807 17.984 1.00 93.56 199 GLU A O 1
ATOM 1635 N N . GLU A 1 200 ? -20.414 3.205 17.139 1.00 94.38 200 GLU A N 1
ATOM 1636 C CA . GLU A 1 200 ? -21.046 3.287 15.826 1.00 94.38 200 GLU A CA 1
ATOM 1637 C C . GLU A 1 200 ? -21.102 1.906 15.161 1.00 94.38 200 GLU A C 1
ATOM 1639 O O . GLU A 1 200 ? -22.172 1.440 14.759 1.00 94.38 200 GLU A O 1
ATOM 1644 N N . ARG A 1 201 ? -19.988 1.174 15.141 1.00 93.62 201 ARG A N 1
ATOM 1645 C CA . ARG A 1 201 ? -19.951 -0.179 14.579 1.00 93.62 201 ARG A CA 1
ATOM 1646 C C . ARG A 1 201 ? -20.937 -1.142 15.254 1.00 93.62 201 ARG A C 1
ATOM 1648 O O . ARG A 1 201 ? -21.470 -2.013 14.573 1.00 93.62 201 ARG A O 1
ATOM 1655 N N . GLN A 1 202 ? -21.181 -1.004 16.562 1.00 93.44 202 GLN A N 1
ATOM 1656 C CA . GLN A 1 202 ? -22.162 -1.819 17.292 1.00 93.44 202 GLN A CA 1
ATOM 1657 C C . GLN A 1 202 ? -23.607 -1.508 16.891 1.00 93.44 202 GLN A C 1
ATOM 1659 O O . GLN A 1 202 ? -24.415 -2.430 16.820 1.00 93.44 202 GLN A O 1
ATOM 1664 N N . LYS A 1 203 ? -23.934 -0.240 16.607 1.00 95.12 203 LYS A N 1
ATOM 1665 C CA . LYS A 1 203 ? -25.274 0.147 16.130 1.00 95.12 203 LYS A CA 1
ATOM 1666 C C . LYS A 1 203 ? -25.572 -0.473 14.767 1.00 95.12 203 LYS A C 1
ATOM 1668 O O . LYS A 1 203 ? -26.643 -1.038 14.563 1.00 95.12 203 LYS A O 1
ATOM 1673 N N . ARG A 1 204 ? -24.630 -0.334 13.829 1.00 95.31 204 ARG A N 1
ATOM 1674 C CA . ARG A 1 204 ? -24.732 -0.854 12.459 1.00 95.31 204 ARG A CA 1
ATOM 1675 C C . ARG A 1 204 ? -23.343 -0.919 11.811 1.00 95.31 204 ARG A C 1
ATOM 1677 O O . ARG A 1 204 ? -22.597 0.063 11.934 1.00 95.31 204 ARG A O 1
ATOM 1684 N N . PRO A 1 205 ? -23.010 -2.008 11.086 1.00 95.31 205 PRO A N 1
ATOM 1685 C CA . PRO A 1 205 ? -21.774 -2.082 10.311 1.00 95.31 205 PRO A CA 1
ATOM 1686 C C . PRO A 1 205 ? -21.711 -0.964 9.266 1.00 95.31 205 PRO A C 1
ATOM 1688 O O . PRO A 1 205 ? -22.732 -0.545 8.728 1.00 95.31 205 PRO A O 1
ATOM 1691 N N . PHE A 1 206 ? -20.504 -0.486 8.982 1.00 96.88 206 PHE A N 1
ATOM 1692 C CA . PHE A 1 206 ? -20.291 0.529 7.957 1.00 96.88 206 PHE A CA 1
ATOM 1693 C C . PHE A 1 206 ? -20.515 -0.054 6.563 1.00 96.88 206 PHE A C 1
ATOM 1695 O O . PHE A 1 206 ? -20.103 -1.185 6.301 1.00 96.88 206 PHE A O 1
ATOM 1702 N N . GLU A 1 207 ? -21.124 0.729 5.678 1.00 95.69 207 GLU A N 1
ATOM 1703 C CA . GLU A 1 207 ? -21.423 0.311 4.298 1.00 95.69 207 GLU A CA 1
ATOM 1704 C C . GLU A 1 207 ? -20.546 1.010 3.263 1.00 95.69 207 GLU A C 1
ATOM 1706 O O . GLU A 1 207 ? -20.279 0.439 2.212 1.00 95.69 207 GLU A O 1
ATOM 1711 N N . SER A 1 208 ? -20.077 2.223 3.566 1.00 97.00 208 SER A N 1
ATOM 1712 C CA . SER A 1 208 ? -19.258 3.022 2.656 1.00 97.00 208 SER A CA 1
ATOM 1713 C C . SER A 1 208 ? -18.280 3.932 3.392 1.00 97.00 208 SER A C 1
ATOM 1715 O O . SER A 1 208 ? -18.395 4.186 4.596 1.00 97.00 208 SER A O 1
ATOM 1717 N N . TYR A 1 209 ? -17.302 4.463 2.661 1.00 96.31 209 TYR A N 1
ATOM 1718 C CA . TYR A 1 209 ? -16.379 5.471 3.170 1.00 96.31 209 TYR A CA 1
ATOM 1719 C C . TYR A 1 209 ? -17.123 6.728 3.591 1.00 96.31 209 TYR A C 1
ATOM 1721 O O . TYR A 1 209 ? -16.774 7.329 4.606 1.00 96.31 209 TYR A O 1
ATOM 1729 N N . PHE A 1 210 ? -18.165 7.099 2.848 1.00 96.31 210 PHE A N 1
ATOM 1730 C CA . PHE A 1 210 ? -19.016 8.224 3.206 1.00 96.31 210 PHE A CA 1
ATOM 1731 C C . PHE A 1 210 ? -19.707 7.994 4.556 1.00 96.31 210 PHE A C 1
ATOM 1733 O O . PHE A 1 210 ? -19.667 8.879 5.408 1.00 96.31 210 PHE A O 1
ATOM 1740 N N . ASP A 1 211 ? -20.247 6.794 4.798 1.00 96.50 211 ASP A N 1
ATOM 1741 C CA . ASP A 1 211 ? -20.871 6.436 6.079 1.00 96.50 211 ASP A CA 1
ATOM 1742 C C . ASP A 1 211 ? -19.883 6.568 7.252 1.00 96.50 211 ASP A C 1
ATOM 1744 O O . ASP A 1 211 ? -20.171 7.210 8.266 1.00 96.50 211 ASP A O 1
ATOM 1748 N N . ILE A 1 212 ? -18.661 6.049 7.085 1.00 95.00 212 ILE A N 1
ATOM 1749 C CA . ILE A 1 212 ? -17.608 6.174 8.102 1.00 95.00 212 ILE A CA 1
ATOM 1750 C C . ILE A 1 212 ? -17.264 7.643 8.358 1.00 95.00 212 ILE A C 1
ATOM 1752 O O . ILE A 1 212 ? -17.165 8.052 9.518 1.00 95.00 212 ILE A O 1
ATOM 1756 N N . ILE A 1 213 ? -17.073 8.442 7.305 1.00 95.06 213 ILE A N 1
ATOM 1757 C CA . ILE A 1 213 ? -16.712 9.859 7.429 1.00 95.06 213 ILE A CA 1
ATOM 1758 C C . ILE A 1 213 ? -17.818 10.626 8.156 1.00 95.06 213 ILE A C 1
ATOM 1760 O O . ILE A 1 213 ? -17.517 11.359 9.095 1.00 95.06 213 ILE A O 1
ATOM 1764 N N . MET A 1 214 ? -19.085 10.425 7.790 1.00 95.62 214 MET A N 1
ATOM 1765 C CA . MET A 1 214 ? -20.213 11.140 8.398 1.00 95.62 214 MET A CA 1
ATOM 1766 C C . MET A 1 214 ? -20.390 10.788 9.875 1.00 95.62 214 MET A C 1
ATOM 1768 O O . MET A 1 214 ? -20.641 11.663 10.703 1.00 95.62 214 MET A O 1
ATOM 1772 N N . ARG A 1 215 ? -20.215 9.513 10.233 1.00 93.94 215 ARG A N 1
ATOM 1773 C CA . ARG A 1 215 ? -20.424 9.042 11.607 1.00 93.94 215 ARG A CA 1
ATOM 1774 C C . ARG A 1 215 ? -19.239 9.355 12.502 1.00 93.94 215 ARG A C 1
ATOM 1776 O O . ARG A 1 215 ? -19.411 9.796 13.634 1.00 93.94 215 ARG A O 1
ATOM 1783 N N . THR A 1 216 ? -18.020 9.168 12.008 1.00 91.75 216 THR A N 1
ATOM 1784 C CA . THR A 1 216 ? -16.806 9.235 12.834 1.00 91.75 216 THR A CA 1
ATOM 1785 C C . THR A 1 216 ? -16.045 10.547 12.674 1.00 91.75 216 THR A C 1
ATOM 1787 O O . THR A 1 216 ? -15.477 11.023 13.656 1.00 91.75 216 THR A O 1
ATOM 1790 N N . GLY A 1 217 ? -16.110 11.183 11.501 1.00 91.38 217 GLY A N 1
ATOM 1791 C CA . GLY A 1 217 ? -15.347 12.382 11.142 1.00 91.38 217 GLY A CA 1
ATOM 1792 C C . GLY A 1 217 ? -13.935 12.089 10.624 1.00 91.38 217 GLY A C 1
ATOM 1793 O O . GLY A 1 217 ? -13.155 13.018 10.424 1.00 91.38 217 GLY A O 1
ATOM 1794 N N . ILE A 1 218 ? -13.570 10.815 10.434 1.00 90.00 218 ILE A N 1
ATOM 1795 C CA . ILE A 1 218 ? -12.213 10.436 10.026 1.00 90.00 218 ILE A CA 1
ATOM 1796 C C . ILE A 1 218 ? -12.096 10.382 8.500 1.00 90.00 218 ILE A C 1
ATOM 1798 O O . ILE A 1 218 ? -12.865 9.659 7.868 1.00 90.00 218 ILE A O 1
ATOM 1802 N N . PRO A 1 219 ? -11.093 11.049 7.895 1.00 93.38 219 PRO A N 1
ATOM 1803 C CA . PRO A 1 219 ? -10.806 10.920 6.470 1.00 93.38 219 PRO A CA 1
ATOM 1804 C C . PRO A 1 219 ? -10.214 9.534 6.169 1.00 93.38 219 PRO A C 1
ATOM 1806 O O . PRO A 1 219 ? -9.016 9.291 6.331 1.00 93.38 219 PRO A O 1
ATOM 1809 N N . VAL A 1 220 ? -11.075 8.608 5.744 1.00 94.44 220 VAL A N 1
ATOM 1810 C CA . VAL A 1 220 ? -10.751 7.180 5.588 1.00 94.44 220 VAL A CA 1
ATOM 1811 C C . VAL A 1 220 ? -9.615 6.932 4.594 1.00 94.44 220 VAL A C 1
ATOM 1813 O O . VAL A 1 220 ? -8.661 6.221 4.916 1.00 94.44 220 VAL A O 1
ATOM 1816 N N . ILE A 1 221 ? -9.684 7.552 3.413 1.00 95.38 221 ILE A N 1
ATOM 1817 C CA . ILE A 1 221 ? -8.699 7.356 2.338 1.00 95.38 221 ILE A CA 1
ATOM 1818 C C . ILE A 1 221 ? -7.302 7.776 2.808 1.00 95.38 221 ILE A C 1
ATOM 1820 O O . ILE A 1 221 ? -6.337 7.029 2.630 1.00 95.38 221 ILE A O 1
ATOM 1824 N N . ASP A 1 222 ? -7.193 8.925 3.477 1.00 95.50 222 ASP A N 1
ATOM 1825 C CA . ASP A 1 222 ? -5.922 9.420 4.006 1.00 95.50 222 ASP A CA 1
ATOM 1826 C C . ASP A 1 222 ? -5.398 8.528 5.134 1.00 95.50 222 ASP A C 1
ATOM 1828 O O . ASP A 1 222 ? -4.198 8.252 5.210 1.00 95.50 222 ASP A O 1
ATOM 1832 N N . ALA A 1 223 ? -6.281 8.061 6.021 1.00 95.44 223 ALA A N 1
ATOM 1833 C CA . ALA A 1 223 ? -5.921 7.191 7.137 1.00 95.44 223 ALA A CA 1
ATOM 1834 C C . ALA A 1 223 ? -5.301 5.868 6.653 1.00 95.44 223 ALA A C 1
ATOM 1836 O O . ALA A 1 223 ? -4.257 5.447 7.169 1.00 95.44 223 ALA A O 1
ATOM 1837 N N . ILE A 1 224 ? -5.908 5.248 5.634 1.00 96.06 224 ILE A N 1
ATOM 1838 C CA . ILE A 1 224 ? -5.429 4.013 4.999 1.00 96.06 224 ILE A CA 1
ATOM 1839 C C . ILE A 1 224 ? -4.150 4.274 4.199 1.00 96.06 224 ILE A C 1
ATOM 1841 O O . ILE A 1 224 ? -3.151 3.584 4.404 1.00 96.06 224 ILE A O 1
ATOM 1845 N N . THR A 1 225 ? -4.140 5.287 3.330 1.00 96.50 225 THR A N 1
ATOM 1846 C CA . THR A 1 225 ? -3.001 5.589 2.446 1.00 96.50 225 THR A CA 1
ATOM 1847 C C . THR A 1 225 ? -1.730 5.845 3.251 1.00 96.50 225 THR A C 1
ATOM 1849 O O . THR A 1 225 ? -0.692 5.223 3.016 1.00 96.50 225 THR A O 1
ATOM 1852 N N . ASN A 1 226 ? -1.818 6.687 4.284 1.00 95.81 226 ASN A N 1
ATOM 1853 C CA . ASN A 1 226 ? -0.689 6.962 5.172 1.00 95.81 226 ASN A CA 1
ATOM 1854 C C . ASN A 1 226 ? -0.225 5.711 5.922 1.00 95.81 226 ASN A C 1
ATOM 1856 O O . ASN A 1 226 ? 0.971 5.534 6.171 1.00 95.81 226 ASN A O 1
ATOM 1860 N N . ARG A 1 227 ? -1.161 4.827 6.281 1.00 95.31 227 ARG A N 1
ATOM 1861 C CA . ARG A 1 227 ? -0.828 3.567 6.933 1.00 95.31 227 ARG A CA 1
ATOM 1862 C C . ARG A 1 227 ? -0.066 2.628 6.000 1.00 95.31 227 ARG A C 1
ATOM 1864 O O . ARG A 1 227 ? 0.948 2.075 6.424 1.00 95.31 227 ARG A O 1
ATOM 1871 N N . ILE A 1 228 ? -0.511 2.478 4.756 1.00 95.19 228 ILE A N 1
ATOM 1872 C CA . ILE A 1 228 ? 0.180 1.673 3.742 1.00 95.19 228 ILE A CA 1
ATOM 1873 C C . ILE A 1 228 ? 1.601 2.211 3.539 1.00 95.19 228 ILE A C 1
ATOM 1875 O O . ILE A 1 228 ? 2.561 1.457 3.675 1.00 95.19 228 ILE A O 1
ATOM 1879 N N . ILE A 1 229 ? 1.767 3.524 3.336 1.00 95.06 229 ILE A N 1
ATOM 1880 C CA . ILE A 1 229 ? 3.091 4.153 3.177 1.00 95.06 229 ILE A CA 1
ATOM 1881 C C . ILE A 1 229 ? 3.995 3.861 4.383 1.00 95.06 229 ILE A C 1
ATOM 1883 O O . ILE A 1 229 ? 5.161 3.496 4.216 1.00 95.06 229 ILE A O 1
ATOM 1887 N N . LEU A 1 230 ? 3.468 3.971 5.607 1.00 94.25 230 LEU A N 1
ATOM 1888 C CA . LEU A 1 230 ? 4.213 3.658 6.828 1.00 94.25 230 LEU A CA 1
ATOM 1889 C C . LEU A 1 230 ? 4.674 2.195 6.853 1.00 94.25 230 LEU A C 1
ATOM 1891 O O . LEU A 1 230 ? 5.816 1.927 7.232 1.00 94.25 230 LEU A O 1
ATOM 1895 N N . GLU A 1 231 ? 3.814 1.259 6.452 1.00 92.25 231 GLU A N 1
ATOM 1896 C CA . GLU A 1 231 ? 4.135 -0.169 6.393 1.00 92.25 231 GLU A CA 1
ATOM 1897 C C . GLU A 1 231 ? 5.215 -0.488 5.356 1.00 92.25 231 GLU A C 1
ATOM 1899 O O . GLU A 1 231 ? 6.136 -1.250 5.659 1.00 92.25 231 GLU A O 1
ATOM 1904 N N . ILE A 1 232 ? 5.157 0.145 4.180 1.00 92.31 232 ILE A N 1
ATOM 1905 C CA . ILE A 1 232 ? 6.166 -0.007 3.123 1.00 92.31 232 ILE A CA 1
ATOM 1906 C C . ILE A 1 232 ? 7.515 0.599 3.563 1.00 92.31 232 ILE A C 1
ATOM 1908 O O . ILE A 1 232 ? 8.567 0.006 3.313 1.00 92.31 232 ILE A O 1
ATOM 1912 N N . ALA A 1 233 ? 7.503 1.759 4.232 1.00 91.69 233 ALA A N 1
ATOM 1913 C CA . ALA A 1 233 ? 8.712 2.521 4.549 1.00 91.69 233 ALA A CA 1
ATOM 1914 C C . ALA A 1 233 ? 9.401 2.115 5.864 1.00 91.69 233 ALA A C 1
ATOM 1916 O O . ALA A 1 233 ? 10.613 1.922 5.892 1.00 91.69 233 ALA A O 1
ATOM 1917 N N . LYS A 1 234 ? 8.660 2.013 6.977 1.00 85.06 234 LYS A N 1
ATOM 1918 C CA . LYS A 1 234 ? 9.233 1.976 8.343 1.00 85.06 234 LYS A CA 1
ATOM 1919 C C . LYS A 1 234 ? 9.262 0.597 8.997 1.00 85.06 234 LYS A C 1
ATOM 1921 O O . LYS A 1 234 ? 9.638 0.489 10.160 1.00 85.06 234 LYS A O 1
ATOM 1926 N N . LYS A 1 235 ? 8.843 -0.446 8.281 1.00 82.06 235 LYS A N 1
ATOM 1927 C CA . LYS A 1 235 ? 8.765 -1.832 8.769 1.00 82.06 235 LYS A CA 1
ATOM 1928 C C . LYS A 1 235 ? 8.206 -1.958 10.205 1.00 82.06 235 LYS A C 1
ATOM 1930 O O . LYS A 1 235 ? 8.919 -2.397 11.111 1.00 82.06 235 LYS A O 1
ATOM 1935 N N . PRO A 1 236 ? 6.945 -1.562 10.449 1.00 85.00 236 PRO A N 1
ATOM 1936 C CA . PRO A 1 236 ? 6.362 -1.559 11.789 1.00 85.00 236 PRO A CA 1
ATOM 1937 C C . PRO A 1 236 ? 6.234 -2.969 12.385 1.00 85.00 236 PRO A C 1
ATOM 1939 O O . PRO A 1 236 ? 6.295 -3.979 11.693 1.00 85.00 236 PRO A O 1
ATOM 1942 N N . ARG A 1 237 ? 5.982 -3.054 13.696 1.00 83.50 237 ARG A N 1
ATOM 1943 C CA . ARG A 1 237 ? 5.738 -4.338 14.386 1.00 83.50 237 ARG A CA 1
ATOM 1944 C C . ARG A 1 237 ? 4.495 -5.082 13.872 1.00 83.50 237 ARG A C 1
ATOM 1946 O O . ARG A 1 237 ? 4.477 -6.312 13.866 1.00 83.50 237 ARG A O 1
ATOM 1953 N N . TYR A 1 238 ? 3.462 -4.333 13.490 1.00 85.44 238 TYR A N 1
ATOM 1954 C CA . TYR A 1 238 ? 2.185 -4.848 12.993 1.00 85.44 238 TYR A CA 1
ATOM 1955 C C . TYR A 1 238 ? 1.978 -4.392 11.560 1.00 85.44 238 TYR A C 1
ATOM 1957 O O . TYR A 1 238 ? 2.202 -3.214 11.283 1.00 85.44 238 TYR A O 1
ATOM 1965 N N . TYR A 1 239 ? 1.512 -5.306 10.715 1.00 87.94 239 TYR A N 1
ATOM 1966 C CA . TYR A 1 239 ? 1.135 -5.052 9.331 1.00 87.94 239 TYR A CA 1
ATOM 1967 C C . TYR A 1 239 ? -0.351 -5.348 9.155 1.00 87.94 239 TYR A C 1
ATOM 1969 O O . TYR A 1 239 ? -0.828 -6.399 9.591 1.00 87.94 239 TYR A O 1
ATOM 1977 N N . LEU A 1 240 ? -1.059 -4.394 8.560 1.00 88.44 240 LEU A N 1
ATOM 1978 C CA . LEU A 1 240 ? -2.478 -4.469 8.242 1.00 88.44 240 LEU A CA 1
ATOM 1979 C C . LEU A 1 240 ? -2.688 -4.825 6.775 1.00 88.44 240 LEU A C 1
ATOM 1981 O O . LEU A 1 240 ? -3.500 -5.689 6.471 1.00 88.44 240 LEU A O 1
ATOM 1985 N N . PHE A 1 241 ? -1.953 -4.159 5.883 1.00 89.81 241 PHE A N 1
ATOM 1986 C CA . PHE A 1 241 ? -2.237 -4.168 4.450 1.00 89.81 241 PHE A CA 1
ATOM 1987 C C . PHE A 1 241 ? -1.066 -4.731 3.645 1.00 89.81 241 PHE A C 1
ATOM 1989 O O . PHE A 1 241 ? -1.263 -5.496 2.705 1.00 89.81 241 PHE A O 1
ATOM 1996 N N . VAL A 1 242 ? 0.166 -4.392 4.032 1.00 89.75 242 VAL A N 1
ATOM 1997 C CA . VAL A 1 242 ? 1.377 -4.781 3.301 1.00 89.75 242 VAL A CA 1
ATOM 1998 C C . VAL A 1 242 ? 1.914 -6.096 3.843 1.00 89.75 242 VAL A C 1
ATOM 2000 O O . VAL A 1 242 ? 2.049 -6.272 5.051 1.00 89.75 242 VAL A O 1
ATOM 2003 N N . ARG A 1 243 ? 2.313 -7.021 2.967 1.00 78.88 243 ARG A N 1
ATOM 2004 C CA . ARG A 1 243 ? 2.967 -8.261 3.408 1.00 78.88 243 ARG A CA 1
ATOM 2005 C C . ARG A 1 243 ? 4.485 -8.073 3.556 1.00 78.88 243 ARG A C 1
ATOM 2007 O O . ARG A 1 243 ? 5.155 -7.821 2.553 1.00 78.88 243 ARG A O 1
ATOM 2014 N N . PRO A 1 244 ? 5.076 -8.260 4.751 1.00 74.38 244 PRO A N 1
ATOM 2015 C CA . PRO A 1 244 ? 6.515 -8.154 4.929 1.00 74.38 244 PRO A CA 1
ATOM 2016 C C . PRO A 1 244 ? 7.250 -9.336 4.290 1.00 74.38 244 PRO A C 1
ATOM 2018 O O . PRO A 1 244 ? 6.741 -10.456 4.241 1.00 74.38 244 PRO A O 1
ATOM 2021 N N . LYS A 1 245 ? 8.487 -9.089 3.840 1.00 64.69 245 LYS A N 1
ATOM 2022 C CA . LYS A 1 245 ? 9.390 -10.139 3.334 1.00 64.69 245 LYS A CA 1
ATOM 2023 C C . LYS A 1 245 ? 9.935 -11.023 4.471 1.00 64.69 245 LYS A C 1
ATOM 2025 O O . LYS A 1 245 ? 10.051 -12.233 4.302 1.00 64.69 245 LYS A O 1
ATOM 2030 N N . ASP A 1 246 ? 10.204 -10.423 5.635 1.00 62.34 246 ASP A N 1
ATOM 2031 C CA . ASP A 1 246 ? 10.777 -11.092 6.808 1.00 62.34 246 ASP A CA 1
ATOM 2032 C C . ASP A 1 246 ? 9.688 -11.399 7.842 1.00 62.34 246 ASP A C 1
ATOM 2034 O O . ASP A 1 246 ? 9.227 -10.519 8.566 1.00 62.34 246 ASP A O 1
ATOM 2038 N N . CYS A 1 247 ? 9.268 -12.656 7.945 1.00 53.50 247 CYS A N 1
ATOM 2039 C CA . CYS A 1 247 ? 8.158 -13.027 8.833 1.00 53.50 247 CYS A CA 1
ATOM 2040 C C . CYS A 1 247 ? 8.559 -13.677 10.149 1.00 53.50 247 CYS A C 1
ATOM 2042 O O . CYS A 1 247 ? 7.707 -14.145 10.899 1.00 53.50 247 CYS A O 1
ATOM 2044 N N . THR A 1 248 ? 9.847 -13.700 10.474 1.00 49.22 248 THR A N 1
ATOM 2045 C CA . THR A 1 248 ? 10.329 -14.277 11.735 1.00 49.22 248 THR A CA 1
ATOM 2046 C C . THR A 1 248 ? 9.940 -13.451 12.964 1.00 49.22 248 THR A C 1
ATOM 2048 O O . THR A 1 248 ? 10.055 -13.960 14.077 1.00 49.22 248 THR A O 1
ATOM 2051 N N . LYS A 1 249 ? 9.456 -12.208 12.797 1.00 45.06 249 LYS A N 1
ATOM 2052 C CA . LYS A 1 249 ? 9.067 -11.321 13.912 1.00 45.06 249 LYS A CA 1
ATOM 2053 C C . LYS A 1 249 ? 7.726 -10.587 13.752 1.00 45.06 249 LYS A C 1
ATOM 2055 O O . LYS A 1 249 ? 7.325 -9.903 14.692 1.00 45.06 249 LYS A O 1
ATOM 2060 N N . MET A 1 250 ? 7.023 -10.710 12.622 1.00 52.28 250 MET A N 1
ATOM 2061 C CA . MET A 1 250 ? 5.845 -9.878 12.328 1.00 52.28 250 MET A CA 1
ATOM 2062 C C . MET A 1 250 ? 4.558 -10.683 12.167 1.00 52.28 250 MET A C 1
ATOM 2064 O O . MET A 1 250 ? 4.518 -11.696 11.473 1.00 52.28 250 MET A O 1
ATOM 2068 N N . LYS A 1 251 ? 3.497 -10.204 12.827 1.00 52.16 251 LYS A N 1
ATOM 2069 C CA . LYS A 1 251 ? 2.140 -10.733 12.683 1.00 52.16 251 LYS A CA 1
ATOM 2070 C C . LYS A 1 251 ? 1.439 -9.971 11.562 1.00 52.16 251 LYS A C 1
ATOM 2072 O O . LYS A 1 251 ? 1.204 -8.771 11.698 1.00 52.16 251 LYS A O 1
ATOM 2077 N N . MET A 1 252 ? 1.136 -10.689 10.486 1.00 50.31 252 MET A N 1
ATOM 2078 C CA . MET A 1 252 ? 0.163 -10.266 9.484 1.00 50.31 252 MET A CA 1
ATOM 2079 C C . MET A 1 252 ? -1.236 -10.458 10.044 1.00 50.31 252 MET A C 1
ATOM 2081 O O . MET A 1 252 ? -1.517 -11.507 10.628 1.00 50.31 252 MET A O 1
ATOM 2085 N N . ILE A 1 253 ? -2.099 -9.471 9.848 1.00 55.44 253 ILE A N 1
ATOM 2086 C CA . ILE A 1 253 ? -3.534 -9.668 9.996 1.00 55.44 253 ILE A CA 1
ATOM 2087 C C . ILE A 1 253 ? -4.073 -9.831 8.579 1.00 55.44 253 ILE A C 1
ATOM 2089 O O . ILE A 1 253 ? -4.059 -8.885 7.799 1.00 55.44 253 ILE A O 1
ATOM 2093 N N . ASN A 1 254 ? -4.449 -11.053 8.208 1.00 48.50 254 ASN A N 1
ATOM 2094 C CA . ASN A 1 254 ? -5.059 -11.282 6.905 1.00 48.50 254 ASN A CA 1
ATOM 2095 C C . ASN A 1 254 ? -6.514 -10.818 6.979 1.00 48.50 254 ASN A C 1
ATOM 2097 O O . ASN A 1 254 ? -7.285 -11.361 7.767 1.00 48.50 254 ASN A O 1
ATOM 2101 N N . PHE A 1 255 ? -6.864 -9.824 6.169 1.00 48.66 255 PHE A N 1
ATOM 2102 C CA . PHE A 1 255 ? -8.254 -9.419 5.929 1.00 48.66 255 PHE A CA 1
ATOM 2103 C C . PHE A 1 255 ? -8.767 -9.866 4.547 1.00 48.66 255 PHE A C 1
ATOM 2105 O O . PHE A 1 255 ? -9.956 -9.710 4.253 1.00 48.66 255 PHE A O 1
ATOM 2112 N N . TYR A 1 256 ? -7.868 -10.459 3.751 1.00 41.97 256 TYR A N 1
ATOM 2113 C CA . TYR A 1 256 ? -8.113 -11.109 2.466 1.00 41.97 256 TYR A CA 1
ATOM 2114 C C . TYR A 1 256 ? -8.355 -12.603 2.670 1.00 41.97 256 TYR A C 1
ATOM 2116 O O . TYR A 1 256 ? -7.508 -13.235 3.353 1.00 41.97 256 TYR A O 1
#

Radius of gyration: 26.2 Å; chains: 1; bounding box: 63×62×60 Å

pLDDT: mean 75.2, std 23.31, range [28.86, 97.56]